Protein AF-A0A960YV29-F1 (afdb_monomer)

Radius of gyration: 26.37 Å; Cα contacts (8 Å, |Δi|>4): 511; chains: 1; bounding box: 61×46×93 Å

Solvent-accessible surface area (backbone atoms only — not comparable to full-atom values): 18334 Å² total; per-residue (Å²): 135,85,82,82,82,77,76,78,79,72,77,79,76,74,61,49,71,47,66,52,65,69,61,49,52,52,48,38,66,76,55,46,52,89,33,81,28,32,36,59,43,98,81,74,58,69,43,74,31,35,44,78,48,77,57,96,75,33,35,37,35,38,39,80,67,78,94,57,72,56,48,36,38,35,40,82,55,97,69,24,34,38,35,40,35,24,39,50,77,44,81,45,77,52,46,28,38,26,33,76,58,36,41,39,37,34,68,44,86,76,92,70,78,62,51,73,49,63,88,87,44,94,82,56,56,68,50,61,70,47,59,54,70,70,51,46,27,48,45,51,54,49,92,46,72,70,59,56,51,50,50,52,51,50,52,50,51,52,58,71,71,41,99,59,75,66,50,75,46,79,47,63,35,50,49,95,69,66,56,72,67,56,44,51,30,62,72,71,73,27,36,43,54,33,28,39,71,93,43,72,88,64,57,68,62,59,97,90,42,74,54,53,47,70,71,60,48,53,55,51,53,75,74,46,92,63,90,73,90,48,36,13,38,38,34,43,71,32,38,55,87,84,71,46,70,48,30,32,44,36,39,36,20,74,51,78,50,51,70,69,57,46,51,52,53,49,51,53,45,52,52,52,38,52,49,43,61,74,66,58,62,49,66,56,43,85,65,60,18,47,45,47,30,40,40,97,90,50,72,45,61,51,45,93,84,63,74,55,68,63,63,70,74,72,112

Sequence (315 aa):
MNQGMTSAAVPQSNVLTTSDANRIERIITELFLDRQISILSAQARSSSARIRDYQQNRIELVHSLERQQAYILMVDHNGHDFFLKCRTLEHGDQVSILQPERILIKPGQRREVRHRIDENNADQAQVRNIMLYGDFLKSFAVLQPKRDKQIRISEVALREIMPLDIHVEFVLRKSAHMNLRMRSMSRQQLPIFVPDKNNPGNWYGGDEYTFITFQDYEKLMRSEERNRNFLSEICEPLRYKDEITFGYVQVTSLENLNIGHYKVVQHVARQLESFIIKNQQIPVLKSAGQVVDVSRNGLAFTHPMQKDIFQKYQN

Secondary structure (DSSP, 8-state):
---------PPP---EEE--HHHHHHHIIIIITTS-EEEE-TTSPEEEEEEEEEETTEEEEE--PPP-SEEEEEEEETTEEEEEEEEEEEE-SSEEEEEEEEEEEEE----S--EEPPTT-TT--EE-SB--HHHHHHHHHS--HHHHHHHHHHHHHHHHHS-S-EEEEEEE--SSSPPHHHHHHHHH---EEES-TT-GGG----TT-----HHHHHHHHHH--S----SEEEEEEEEETTTEEEEEEEEEESS---HHHHHHHHHHHHHHHHHHHHTT-S--B-SPEEEEEEETTEEEEE-TT---HHHHHH-

Structure (mmCIF, N/CA/C/O backbone):
data_AF-A0A960YV29-F1
#
_entry.id   AF-A0A960YV29-F1
#
loop_
_atom_site.group_PDB
_atom_site.id
_atom_site.type_symbol
_atom_site.label_atom_id
_atom_site.label_alt_id
_atom_site.label_comp_id
_atom_site.label_asym_id
_atom_site.label_entity_id
_atom_site.label_seq_id
_atom_site.pdbx_PDB_ins_code
_atom_site.Cartn_x
_atom_site.Cartn_y
_atom_site.Cartn_z
_atom_site.occupancy
_atom_site.B_iso_or_equiv
_atom_site.auth_seq_id
_atom_site.auth_comp_id
_atom_site.auth_asym_id
_atom_site.auth_atom_id
_atom_site.pdbx_PDB_model_num
ATOM 1 N N . MET A 1 1 ? 5.658 -7.989 -66.678 1.00 33.06 1 MET A N 1
ATOM 2 C CA . MET A 1 1 ? 7.046 -7.563 -66.401 1.00 33.06 1 MET A CA 1
ATOM 3 C C . MET A 1 1 ? 7.038 -6.650 -65.184 1.00 33.06 1 MET A C 1
ATOM 5 O O . MET A 1 1 ? 6.360 -5.637 -65.214 1.00 33.06 1 MET A O 1
ATOM 9 N N . ASN A 1 2 ? 7.721 -7.100 -64.127 1.00 29.56 2 ASN A N 1
ATOM 10 C CA . ASN A 1 2 ? 8.191 -6.403 -62.922 1.00 29.56 2 ASN A CA 1
ATOM 11 C C . ASN A 1 2 ? 7.280 -5.369 -62.238 1.00 29.56 2 ASN A C 1
ATOM 13 O O . ASN A 1 2 ? 7.396 -4.171 -62.469 1.00 29.56 2 ASN A O 1
ATOM 17 N N . GLN A 1 3 ? 6.495 -5.844 -61.265 1.00 28.08 3 GLN A N 1
ATOM 18 C CA . GLN A 1 3 ? 6.182 -5.053 -60.074 1.00 28.08 3 GLN A CA 1
ATOM 19 C C . GLN A 1 3 ? 7.331 -5.226 -59.075 1.00 28.08 3 GLN A C 1
ATOM 21 O O . GLN A 1 3 ? 7.702 -6.348 -58.729 1.00 28.08 3 GLN A O 1
ATOM 26 N N . GLY A 1 4 ? 7.934 -4.105 -58.682 1.00 28.36 4 GLY A N 1
ATOM 27 C CA . GLY A 1 4 ? 9.036 -4.059 -57.733 1.00 28.36 4 GLY A CA 1
ATOM 28 C C . GLY A 1 4 ? 8.601 -4.569 -56.364 1.00 28.36 4 GLY A C 1
ATOM 29 O O . GLY A 1 4 ? 7.711 -4.004 -55.736 1.00 28.36 4 GLY A O 1
ATOM 30 N N . MET A 1 5 ? 9.261 -5.629 -55.904 1.00 28.44 5 MET A N 1
ATOM 31 C CA . MET A 1 5 ? 9.267 -6.023 -54.503 1.00 28.44 5 MET A CA 1
ATOM 32 C C . MET A 1 5 ? 9.981 -4.932 -53.701 1.00 28.44 5 MET A C 1
ATOM 34 O O . MET A 1 5 ? 11.209 -4.868 -53.674 1.00 28.44 5 MET A O 1
ATOM 38 N N . THR A 1 6 ? 9.222 -4.060 -53.046 1.00 29.92 6 THR A N 1
ATOM 39 C CA . THR A 1 6 ? 9.733 -3.270 -51.929 1.00 29.92 6 THR A CA 1
ATOM 40 C C . THR A 1 6 ? 9.939 -4.222 -50.757 1.00 29.92 6 THR A C 1
ATOM 42 O O . THR A 1 6 ? 8.992 -4.759 -50.184 1.00 29.92 6 THR A O 1
ATOM 45 N N . SER A 1 7 ? 11.206 -4.491 -50.437 1.00 28.16 7 SER A N 1
ATOM 46 C CA . SER A 1 7 ? 11.578 -5.278 -49.267 1.00 28.16 7 SER A CA 1
ATOM 47 C C . SER A 1 7 ? 10.994 -4.621 -48.019 1.00 28.16 7 SER A C 1
ATOM 49 O O . SER A 1 7 ? 11.309 -3.466 -47.724 1.00 28.16 7 SER A O 1
ATOM 51 N N . ALA A 1 8 ? 10.161 -5.355 -47.283 1.00 29.81 8 ALA A N 1
ATOM 52 C CA . ALA A 1 8 ? 9.751 -4.964 -45.946 1.00 29.81 8 ALA A CA 1
ATOM 53 C C . ALA A 1 8 ? 11.013 -4.725 -45.104 1.00 29.81 8 ALA A C 1
ATOM 55 O O . ALA A 1 8 ? 11.846 -5.622 -44.948 1.00 29.81 8 ALA A O 1
ATOM 56 N N . ALA A 1 9 ? 11.174 -3.500 -44.606 1.00 28.28 9 ALA A N 1
ATOM 57 C CA . ALA A 1 9 ? 12.252 -3.158 -43.699 1.00 28.28 9 ALA A CA 1
ATOM 58 C C . ALA A 1 9 ? 12.128 -4.033 -42.444 1.00 28.28 9 ALA A C 1
ATOM 60 O O . ALA A 1 9 ? 11.163 -3.937 -41.686 1.00 28.28 9 ALA A O 1
ATOM 61 N N . VAL A 1 10 ? 13.109 -4.913 -42.248 1.00 28.97 10 VAL A N 1
ATOM 62 C CA . VAL A 1 10 ? 13.321 -5.629 -40.990 1.00 28.97 10 VAL A CA 1
ATOM 63 C C . VAL A 1 10 ? 13.453 -4.571 -39.884 1.00 28.97 10 VAL A C 1
ATOM 65 O O . VAL A 1 10 ? 14.230 -3.630 -40.070 1.00 28.97 10 VAL A O 1
ATOM 68 N N . PRO A 1 11 ? 12.731 -4.670 -38.750 1.00 33.91 11 PRO A N 1
ATOM 69 C CA . PRO A 1 11 ? 12.914 -3.732 -37.651 1.00 33.91 11 PRO A CA 1
ATOM 70 C C . PRO A 1 11 ? 14.378 -3.797 -37.220 1.00 33.91 11 PRO A C 1
ATOM 72 O O . PRO A 1 11 ? 14.867 -4.878 -36.879 1.00 33.91 11 PRO A O 1
ATOM 75 N N . GLN A 1 12 ? 15.086 -2.666 -37.264 1.00 35.22 12 GLN A N 1
ATOM 76 C CA . GLN A 1 12 ? 16.437 -2.583 -36.718 1.00 35.22 12 GLN A CA 1
ATOM 77 C C . GLN A 1 12 ? 16.386 -3.094 -35.278 1.00 35.22 12 GLN A C 1
ATOM 79 O O . GLN A 1 12 ? 15.616 -2.605 -34.451 1.00 35.22 12 GLN A O 1
ATOM 84 N N . SER A 1 13 ? 17.150 -4.142 -34.985 1.00 44.75 13 SER A N 1
ATOM 85 C CA . SER A 1 13 ? 17.237 -4.668 -33.633 1.00 44.75 13 SER A CA 1
ATOM 86 C C . SER A 1 13 ? 17.870 -3.585 -32.758 1.00 44.75 13 SER A C 1
ATOM 88 O O . SER A 1 13 ? 19.070 -3.342 -32.882 1.00 44.75 13 SER A O 1
ATOM 90 N N . ASN A 1 14 ? 17.077 -2.930 -31.903 1.00 61.41 14 ASN A N 1
ATOM 91 C CA . ASN A 1 14 ? 17.542 -1.949 -30.915 1.00 61.41 14 ASN A CA 1
ATOM 92 C C . ASN A 1 14 ? 18.386 -2.656 -29.847 1.00 61.41 14 ASN A C 1
ATOM 94 O O . ASN A 1 14 ? 17.945 -2.906 -28.731 1.00 61.41 14 ASN A O 1
ATOM 98 N N . VAL A 1 15 ? 19.589 -3.065 -30.228 1.00 72.56 15 VAL A N 1
ATOM 99 C CA . VAL A 1 15 ? 20.560 -3.735 -29.375 1.00 72.56 15 VAL A CA 1
ATOM 100 C C . VAL A 1 15 ? 21.646 -2.720 -29.085 1.00 72.56 15 VAL A C 1
ATOM 102 O O . VAL A 1 15 ? 22.420 -2.363 -29.970 1.00 72.56 15 VAL A O 1
ATOM 105 N N . LEU A 1 16 ? 21.706 -2.249 -27.843 1.00 81.62 16 LEU A N 1
ATOM 106 C CA . LEU A 1 16 ? 22.744 -1.316 -27.424 1.00 81.62 16 LEU A CA 1
ATOM 107 C C . LEU A 1 16 ? 23.863 -2.084 -26.739 1.00 81.62 16 LEU A C 1
ATOM 109 O O . LEU A 1 16 ? 23.620 -2.900 -25.858 1.00 81.62 16 LEU A O 1
ATOM 113 N N . THR A 1 17 ? 25.099 -1.829 -27.148 1.00 86.69 17 THR A N 1
ATOM 114 C CA . THR A 1 17 ? 26.282 -2.419 -26.523 1.00 86.69 17 THR A CA 1
ATOM 115 C C . THR A 1 17 ? 27.211 -1.298 -26.095 1.00 86.69 17 THR A C 1
ATOM 117 O O . THR A 1 17 ? 27.455 -0.381 -26.873 1.00 86.69 17 THR A O 1
ATOM 120 N N . THR A 1 18 ? 27.740 -1.367 -24.877 1.00 85.94 18 THR A N 1
ATOM 121 C CA . THR A 1 18 ? 28.752 -0.425 -24.395 1.00 85.94 18 THR A CA 1
ATOM 122 C C . THR A 1 18 ? 29.880 -1.156 -23.677 1.00 85.94 18 THR A C 1
ATOM 124 O O . THR A 1 18 ? 29.639 -2.062 -22.878 1.00 85.94 18 THR A O 1
ATOM 127 N N . SER A 1 19 ? 31.110 -0.743 -23.977 1.00 88.44 19 SER A N 1
ATOM 128 C CA . SER A 1 19 ? 32.338 -1.106 -23.255 1.00 88.44 19 SER A CA 1
ATOM 129 C C . SER A 1 19 ? 32.990 0.115 -22.593 1.00 88.44 19 SER A C 1
ATOM 131 O O . SER A 1 19 ? 34.099 0.017 -22.082 1.00 88.44 19 SER A O 1
ATOM 133 N N . ASP A 1 20 ? 32.314 1.268 -22.611 1.00 88.44 20 ASP A N 1
ATOM 134 C CA . ASP A 1 20 ? 32.775 2.483 -21.940 1.00 88.44 20 ASP A CA 1
ATOM 135 C C . ASP A 1 20 ? 32.682 2.329 -20.414 1.00 88.44 20 ASP A C 1
ATOM 137 O O . ASP A 1 20 ? 31.618 1.997 -19.883 1.00 88.44 20 ASP A O 1
ATOM 141 N N . ALA A 1 21 ? 33.795 2.571 -19.717 1.00 84.62 21 ALA A N 1
ATOM 142 C CA . ALA A 1 21 ? 33.926 2.314 -18.284 1.00 84.62 21 ALA A CA 1
ATOM 143 C C . ALA A 1 21 ? 32.970 3.169 -17.435 1.00 84.62 21 ALA A C 1
ATOM 145 O O . ALA A 1 21 ? 32.321 2.638 -16.535 1.00 84.62 21 ALA A O 1
ATOM 146 N N . ASN A 1 22 ? 32.809 4.455 -17.770 1.00 85.75 22 ASN A N 1
ATOM 147 C CA . ASN A 1 22 ? 31.935 5.372 -17.031 1.00 85.75 22 ASN A CA 1
ATOM 148 C C . ASN A 1 22 ? 30.459 4.975 -17.177 1.00 85.75 22 ASN A C 1
ATOM 150 O O . ASN A 1 22 ? 29.693 4.982 -16.210 1.00 85.75 22 ASN A O 1
ATOM 154 N N . ARG A 1 23 ? 30.043 4.583 -18.389 1.00 84.88 23 ARG A N 1
ATOM 155 C CA . ARG A 1 23 ? 28.682 4.082 -18.641 1.00 84.88 23 ARG A CA 1
ATOM 156 C C . ARG A 1 23 ? 28.418 2.762 -17.932 1.00 84.88 23 ARG A C 1
ATOM 158 O O . ARG A 1 23 ? 27.329 2.576 -17.392 1.00 84.88 23 ARG A O 1
ATOM 165 N N . ILE A 1 24 ? 29.392 1.853 -17.937 1.00 90.12 24 ILE A N 1
ATOM 166 C CA . ILE A 1 24 ? 29.294 0.575 -17.230 1.00 90.12 24 ILE A CA 1
ATOM 167 C C . ILE A 1 24 ? 29.123 0.809 -15.729 1.00 90.12 24 ILE A C 1
ATOM 169 O O . ILE A 1 24 ? 28.185 0.270 -15.148 1.00 90.12 24 ILE A O 1
ATOM 173 N N . GLU A 1 25 ? 29.962 1.652 -15.128 1.00 87.50 25 GLU A N 1
ATOM 174 C CA . GLU A 1 25 ? 29.873 2.017 -13.713 1.00 87.50 25 GLU A CA 1
ATOM 175 C C . GLU A 1 25 ? 28.502 2.603 -13.364 1.00 87.50 25 GLU A C 1
ATOM 177 O O . GLU A 1 25 ? 27.837 2.113 -12.452 1.00 87.50 25 GLU A O 1
ATOM 182 N N . ARG A 1 26 ? 28.013 3.578 -14.140 1.00 86.62 26 ARG A N 1
ATOM 183 C CA . ARG A 1 26 ? 26.685 4.165 -13.920 1.00 86.62 26 ARG A CA 1
ATOM 184 C C . ARG A 1 26 ? 25.569 3.120 -13.985 1.00 86.62 26 ARG A C 1
ATOM 186 O O . ARG A 1 26 ? 24.670 3.136 -13.148 1.00 86.62 26 ARG A O 1
ATOM 193 N N . ILE A 1 27 ? 25.609 2.206 -14.957 1.00 88.69 27 ILE A N 1
ATOM 194 C CA . ILE A 1 27 ? 24.596 1.150 -15.094 1.00 88.69 27 ILE A CA 1
ATOM 195 C C . ILE A 1 27 ? 24.683 0.144 -13.939 1.00 88.69 27 ILE A C 1
ATOM 197 O O . ILE A 1 27 ? 23.644 -0.257 -13.416 1.00 88.69 27 ILE A O 1
ATOM 201 N N . ILE A 1 28 ? 25.885 -0.251 -13.513 1.00 88.69 28 ILE A N 1
ATOM 202 C CA . ILE A 1 28 ? 26.068 -1.150 -12.365 1.00 88.69 28 ILE A CA 1
ATOM 203 C C . ILE A 1 28 ? 25.469 -0.519 -11.107 1.00 88.69 28 ILE A C 1
ATOM 205 O O . ILE A 1 28 ? 24.647 -1.153 -10.442 1.00 88.69 28 ILE A O 1
ATOM 209 N N . THR A 1 29 ? 25.817 0.737 -10.835 1.00 85.25 29 THR A N 1
ATOM 210 C CA . THR A 1 29 ? 25.371 1.461 -9.643 1.00 85.25 29 THR A CA 1
ATOM 211 C C . THR A 1 29 ? 23.864 1.710 -9.646 1.00 85.25 29 THR A C 1
ATOM 213 O O . THR A 1 29 ? 23.210 1.499 -8.631 1.00 85.25 29 THR A O 1
ATOM 216 N N . GLU A 1 30 ? 23.278 2.107 -10.781 1.00 83.62 30 GLU A N 1
ATOM 217 C CA . GLU A 1 30 ? 21.835 2.373 -10.867 1.00 83.62 30 GLU A CA 1
ATOM 218 C C . GLU A 1 30 ? 20.970 1.100 -10.896 1.00 83.62 30 GLU A C 1
ATOM 220 O O . GLU A 1 30 ? 19.804 1.147 -10.492 1.00 83.62 30 GLU A O 1
ATOM 225 N N . LEU A 1 31 ? 21.475 -0.011 -11.451 1.00 86.12 31 LEU A N 1
ATOM 226 C CA . LEU A 1 31 ? 20.638 -1.170 -11.786 1.00 86.12 31 LEU A CA 1
ATOM 227 C C . LEU A 1 31 ? 21.071 -2.489 -11.149 1.00 86.12 31 LEU A C 1
ATOM 229 O O . LEU A 1 31 ? 20.192 -3.262 -10.779 1.00 86.12 31 LEU A O 1
ATOM 233 N N . PHE A 1 32 ? 22.364 -2.783 -11.029 1.00 87.25 32 PHE A N 1
ATOM 234 C CA . PHE A 1 32 ? 22.821 -4.116 -10.614 1.00 87.25 32 PHE A CA 1
ATOM 235 C C . PHE A 1 32 ? 23.039 -4.257 -9.098 1.00 87.25 32 PHE A C 1
ATOM 237 O O . PHE A 1 32 ? 22.844 -5.356 -8.581 1.00 87.25 32 PHE A O 1
ATOM 244 N N . LEU A 1 33 ? 23.406 -3.189 -8.377 1.00 83.38 33 LEU A N 1
ATOM 245 C CA . LEU A 1 33 ? 23.708 -3.255 -6.933 1.00 83.38 33 LEU A CA 1
ATOM 246 C C . LEU A 1 33 ? 22.485 -3.572 -6.054 1.00 83.38 33 LEU A C 1
ATOM 248 O O . LEU A 1 33 ? 22.566 -4.381 -5.129 1.00 83.38 33 LEU A O 1
ATOM 252 N N . ASP A 1 34 ? 21.330 -2.990 -6.378 1.00 74.75 34 ASP A N 1
ATOM 253 C CA . ASP A 1 34 ? 20.122 -3.082 -5.544 1.00 74.75 34 ASP A CA 1
ATOM 254 C C . ASP A 1 34 ? 19.152 -4.188 -5.975 1.00 74.75 34 ASP A C 1
ATOM 256 O O . ASP A 1 34 ? 18.013 -4.259 -5.500 1.00 74.75 34 ASP A O 1
ATOM 260 N N . ARG A 1 35 ? 19.566 -5.058 -6.901 1.00 74.81 35 ARG A N 1
ATOM 261 C CA . ARG A 1 35 ? 18.684 -6.061 -7.500 1.00 74.81 35 ARG A CA 1
ATOM 262 C C . ARG A 1 35 ? 19.201 -7.473 -7.304 1.00 74.81 35 ARG A C 1
ATOM 264 O O . ARG A 1 35 ? 20.397 -7.744 -7.270 1.00 74.81 35 ARG A O 1
ATOM 271 N N . GLN A 1 36 ? 18.252 -8.397 -7.216 1.00 77.50 36 GLN A N 1
ATOM 272 C CA . GLN A 1 36 ? 18.535 -9.804 -7.436 1.00 77.50 36 GLN A CA 1
ATOM 273 C C . GLN A 1 36 ? 18.839 -9.987 -8.923 1.00 77.50 36 GLN A C 1
ATOM 275 O O . GLN A 1 36 ? 18.056 -9.564 -9.776 1.00 77.50 36 GLN A O 1
ATOM 280 N N . ILE A 1 37 ? 19.986 -10.584 -9.224 1.00 87.88 37 ILE A N 1
ATOM 281 C CA . ILE A 1 37 ? 20.475 -10.749 -10.590 1.00 87.88 37 ILE A CA 1
ATOM 282 C C . ILE A 1 37 ? 20.494 -12.229 -10.955 1.00 87.88 37 ILE A C 1
ATOM 284 O O . ILE A 1 37 ? 20.639 -13.097 -10.095 1.00 87.88 37 ILE A O 1
ATOM 288 N N . SER A 1 38 ? 20.334 -12.530 -12.238 1.00 86.12 38 SER A N 1
ATOM 289 C CA . SER A 1 38 ? 20.445 -13.897 -12.746 1.00 86.12 38 SER A CA 1
ATOM 290 C C . SER A 1 38 ? 21.801 -14.095 -13.402 1.00 86.12 38 SER A C 1
ATOM 292 O O . SER A 1 38 ? 22.191 -13.309 -14.256 1.00 86.12 38 SER A O 1
ATOM 294 N N . ILE A 1 39 ? 22.515 -15.155 -13.048 1.00 85.38 39 ILE A N 1
ATOM 295 C CA . ILE A 1 39 ? 23.705 -15.588 -13.774 1.00 85.38 39 ILE A CA 1
ATOM 296 C C . ILE A 1 39 ? 23.256 -16.511 -14.902 1.00 85.38 39 ILE A C 1
ATOM 298 O O . ILE A 1 39 ? 22.622 -17.539 -14.653 1.00 85.38 39 ILE A O 1
ATOM 302 N N . LEU A 1 40 ? 23.597 -16.159 -16.138 1.00 81.81 40 LEU A N 1
ATOM 303 C CA . LEU A 1 40 ? 23.349 -17.001 -17.301 1.00 81.81 40 LEU A CA 1
ATOM 304 C C . LEU A 1 40 ? 24.511 -17.975 -17.484 1.00 81.81 40 LEU A C 1
ATOM 306 O O . LEU A 1 40 ? 25.637 -17.564 -17.762 1.00 81.81 40 LEU A O 1
ATOM 310 N N . SER A 1 41 ? 24.228 -19.269 -17.337 1.00 66.94 41 SER A N 1
ATOM 311 C CA . SER A 1 41 ? 25.174 -20.337 -17.660 1.00 66.94 41 SER A CA 1
ATOM 312 C C . SER A 1 41 ? 24.999 -20.816 -19.103 1.00 66.94 41 SER A C 1
ATOM 314 O O . SER A 1 41 ? 23.905 -20.754 -19.669 1.00 66.94 41 SER A O 1
ATOM 316 N N . ALA A 1 42 ? 26.064 -21.378 -19.682 1.00 56.62 42 ALA A N 1
ATOM 317 C CA . ALA A 1 42 ? 26.013 -22.047 -20.986 1.00 56.62 42 ALA A CA 1
ATOM 318 C C . ALA A 1 42 ? 25.021 -23.233 -21.021 1.00 56.62 42 ALA A C 1
ATOM 320 O O . ALA A 1 42 ? 24.580 -23.637 -22.090 1.00 56.62 42 ALA A O 1
ATOM 321 N N . GLN A 1 43 ? 24.638 -23.763 -19.853 1.00 55.31 43 GLN A N 1
ATOM 322 C CA . GLN A 1 43 ? 23.703 -24.882 -19.686 1.00 55.31 43 GLN A CA 1
ATOM 323 C C . GLN A 1 43 ? 22.244 -24.425 -19.469 1.00 55.31 43 GLN A C 1
ATOM 325 O O . GLN A 1 43 ? 21.407 -25.208 -19.025 1.00 55.31 43 GLN A O 1
ATOM 330 N N . ALA A 1 44 ? 21.927 -23.157 -19.763 1.00 45.62 44 ALA A N 1
ATOM 331 C CA . ALA A 1 44 ? 20.585 -22.557 -19.732 1.00 45.62 44 ALA A CA 1
ATOM 332 C C . ALA A 1 44 ? 19.868 -22.512 -18.364 1.00 45.62 44 ALA A C 1
ATOM 334 O O . ALA A 1 44 ? 18.787 -21.928 -18.265 1.00 45.62 44 ALA A O 1
ATOM 335 N N . ARG A 1 45 ? 20.454 -23.051 -17.286 1.00 53.00 45 ARG A N 1
ATOM 336 C CA . ARG A 1 45 ? 19.967 -22.807 -15.920 1.00 53.00 45 ARG A CA 1
ATOM 337 C C . ARG A 1 45 ? 20.431 -21.425 -15.468 1.00 53.00 45 ARG A C 1
ATOM 339 O O . ARG A 1 45 ? 21.635 -21.178 -15.376 1.00 53.00 45 ARG A O 1
ATOM 346 N N . SER A 1 46 ? 19.471 -20.533 -15.225 1.00 64.75 46 SER A N 1
ATOM 347 C CA . SER A 1 46 ? 19.700 -19.235 -14.591 1.00 64.75 46 SER A CA 1
ATOM 348 C C . SER A 1 46 ? 19.779 -19.425 -13.080 1.00 64.75 46 SER A C 1
ATOM 350 O O . SER A 1 46 ? 18.802 -19.866 -12.472 1.00 64.75 46 SER A O 1
ATOM 352 N N . SER A 1 47 ? 20.912 -19.079 -12.475 1.00 74.12 47 SER A N 1
ATOM 353 C CA . SER A 1 47 ? 21.070 -19.115 -11.017 1.00 74.12 47 SER A CA 1
ATOM 354 C C . SER A 1 47 ? 20.980 -17.711 -10.446 1.00 74.12 47 SER A C 1
ATOM 356 O O . SER A 1 47 ? 21.570 -16.779 -10.987 1.00 74.12 47 SER A O 1
ATOM 358 N N . SER A 1 48 ? 20.242 -17.549 -9.352 1.00 79.69 48 SER A N 1
ATOM 359 C CA . SER A 1 48 ? 20.160 -16.265 -8.660 1.00 79.69 48 SER A CA 1
ATOM 360 C C . SER A 1 48 ? 21.499 -15.912 -8.015 1.00 79.69 48 SER A C 1
ATOM 362 O O . SER A 1 48 ? 22.130 -16.755 -7.383 1.00 79.69 48 SER A O 1
ATOM 364 N N . ALA A 1 49 ? 21.873 -14.642 -8.094 1.00 85.38 49 ALA A N 1
ATOM 365 C CA . ALA A 1 49 ? 23.022 -14.068 -7.415 1.00 85.38 49 ALA A CA 1
ATOM 366 C C . ALA A 1 49 ? 22.725 -12.633 -6.971 1.00 85.38 49 ALA A C 1
ATOM 368 O O . ALA A 1 49 ? 21.669 -12.066 -7.277 1.00 85.38 49 ALA A O 1
ATOM 369 N N . ARG A 1 50 ? 23.660 -12.046 -6.229 1.00 88.25 50 ARG A N 1
ATOM 370 C CA . ARG A 1 50 ? 23.597 -10.647 -5.803 1.00 88.25 50 ARG A CA 1
ATOM 371 C C . ARG A 1 50 ? 24.992 -10.042 -5.802 1.00 88.25 50 ARG A C 1
ATOM 373 O O . ARG A 1 50 ? 25.943 -10.703 -5.394 1.00 88.25 50 ARG A O 1
ATOM 380 N N . ILE A 1 51 ? 25.101 -8.782 -6.211 1.00 88.94 51 ILE A N 1
ATOM 381 C CA . ILE A 1 51 ? 26.324 -8.008 -6.002 1.00 88.94 51 ILE A CA 1
ATOM 382 C C . ILE A 1 51 ? 26.326 -7.484 -4.566 1.00 88.94 51 ILE A C 1
ATOM 384 O O . ILE A 1 51 ? 25.360 -6.861 -4.124 1.00 88.94 51 ILE A O 1
ATOM 388 N N . ARG A 1 52 ? 27.390 -7.787 -3.825 1.00 86.38 52 ARG A N 1
ATOM 389 C CA . ARG A 1 52 ? 27.611 -7.285 -2.469 1.00 86.38 52 ARG A CA 1
ATOM 390 C C . ARG A 1 52 ? 28.194 -5.881 -2.491 1.00 86.38 52 ARG A C 1
ATOM 392 O O . ARG A 1 52 ? 27.712 -5.036 -1.749 1.00 86.38 52 ARG A O 1
ATOM 399 N N . ASP A 1 53 ? 29.201 -5.665 -3.331 1.00 87.19 53 ASP A N 1
ATOM 400 C CA . ASP A 1 53 ? 29.897 -4.388 -3.451 1.00 87.19 53 ASP A CA 1
ATOM 401 C C . ASP A 1 53 ? 30.445 -4.179 -4.873 1.00 87.19 53 ASP A C 1
ATOM 403 O O . ASP A 1 53 ? 30.645 -5.139 -5.630 1.00 87.19 53 ASP A O 1
ATOM 407 N N . TYR A 1 54 ? 30.676 -2.916 -5.226 1.00 90.19 54 TYR A N 1
ATOM 408 C CA . TYR A 1 54 ? 31.348 -2.493 -6.446 1.00 90.19 54 TYR A CA 1
ATOM 409 C C . TYR A 1 54 ? 32.328 -1.356 -6.143 1.00 90.19 54 TYR A C 1
ATOM 411 O O . TYR A 1 54 ? 31.922 -0.223 -5.888 1.00 90.19 54 TYR A O 1
ATOM 419 N N . GLN A 1 55 ? 33.628 -1.650 -6.203 1.00 86.25 55 GLN A N 1
ATOM 420 C CA . GLN A 1 55 ? 34.694 -0.671 -5.979 1.00 86.25 55 GLN A CA 1
ATOM 421 C C . GLN A 1 55 ? 35.852 -0.908 -6.941 1.00 86.25 55 GLN A C 1
ATOM 423 O O . GLN A 1 55 ? 36.157 -2.046 -7.290 1.00 86.25 55 GLN A O 1
ATOM 428 N N . GLN A 1 56 ? 36.519 0.167 -7.372 1.00 85.69 56 GLN A N 1
ATOM 429 C CA . GLN A 1 56 ? 37.715 0.094 -8.226 1.00 85.69 56 GLN A CA 1
ATOM 430 C C . GLN A 1 56 ? 37.525 -0.783 -9.482 1.00 85.69 56 GLN A C 1
ATOM 432 O O . GLN A 1 56 ? 38.424 -1.529 -9.874 1.00 85.69 56 GLN A O 1
ATOM 437 N N . ASN A 1 57 ? 36.344 -0.710 -10.110 1.00 88.19 57 ASN A N 1
ATOM 438 C CA . ASN A 1 57 ? 35.973 -1.535 -11.265 1.00 88.19 57 ASN A CA 1
ATOM 439 C C . ASN A 1 57 ? 36.010 -3.056 -10.982 1.00 88.19 57 ASN A C 1
ATOM 441 O O . ASN A 1 57 ? 36.350 -3.865 -11.850 1.00 88.19 57 ASN A O 1
ATOM 445 N N . ARG A 1 58 ? 35.679 -3.451 -9.748 1.00 91.88 58 ARG A N 1
ATOM 446 C CA . ARG A 1 58 ? 35.553 -4.843 -9.305 1.00 91.88 58 ARG A CA 1
ATOM 447 C C . ARG A 1 58 ? 34.203 -5.057 -8.642 1.00 91.88 58 ARG A C 1
ATOM 449 O O . ARG A 1 58 ? 33.767 -4.240 -7.843 1.00 91.88 58 ARG A O 1
ATOM 456 N N . ILE A 1 59 ? 33.561 -6.165 -8.983 1.00 92.88 59 ILE A N 1
ATOM 457 C CA . ILE A 1 59 ? 32.281 -6.614 -8.441 1.00 92.88 59 ILE A CA 1
ATOM 458 C C . ILE A 1 59 ? 32.549 -7.752 -7.463 1.00 92.88 59 ILE A C 1
ATOM 460 O O . ILE A 1 59 ? 33.140 -8.759 -7.855 1.00 92.88 59 ILE A O 1
ATOM 464 N N . GLU A 1 60 ? 32.044 -7.641 -6.239 1.00 92.19 60 GLU A N 1
ATOM 465 C CA . GLU A 1 60 ? 31.926 -8.781 -5.328 1.00 92.19 60 GLU A CA 1
ATOM 466 C C . GLU A 1 60 ? 30.585 -9.482 -5.553 1.00 92.19 60 GLU A C 1
ATOM 468 O O . GLU A 1 60 ? 29.529 -8.990 -5.154 1.00 92.19 60 GLU A O 1
ATOM 473 N N . LEU A 1 61 ? 30.605 -10.640 -6.210 1.00 91.12 61 LEU A N 1
ATOM 474 C CA . LEU A 1 61 ? 29.405 -11.396 -6.548 1.00 91.12 61 LEU A CA 1
ATOM 475 C C . LEU A 1 61 ? 29.183 -12.540 -5.560 1.00 91.12 61 LEU A C 1
ATOM 477 O O . LEU A 1 61 ? 30.015 -13.436 -5.462 1.00 91.12 61 LEU A O 1
ATOM 481 N N . VAL A 1 62 ? 28.024 -12.563 -4.903 1.00 86.81 62 VAL A N 1
ATOM 482 C CA . VAL A 1 62 ? 27.595 -13.665 -4.033 1.00 86.81 62 VAL A CA 1
ATOM 483 C C . VAL A 1 62 ? 26.782 -14.675 -4.838 1.00 86.81 62 VAL A C 1
ATOM 485 O O . VAL A 1 62 ? 25.721 -14.331 -5.370 1.00 86.81 62 VAL A O 1
ATOM 488 N N . HIS A 1 63 ? 27.267 -15.914 -4.929 1.00 84.81 63 HIS A N 1
ATOM 489 C CA . HIS A 1 63 ? 26.625 -17.004 -5.672 1.00 84.81 63 HIS A CA 1
ATOM 490 C C . HIS A 1 63 ? 27.093 -18.383 -5.190 1.00 84.81 63 HIS A C 1
ATOM 492 O O . HIS A 1 63 ? 28.082 -18.485 -4.481 1.00 84.81 63 HIS A O 1
ATOM 498 N N . SER A 1 64 ? 26.420 -19.448 -5.634 1.00 80.25 64 SER A N 1
ATOM 499 C CA . SER A 1 64 ? 26.768 -20.850 -5.329 1.00 80.25 64 SER A CA 1
ATOM 500 C C . SER A 1 64 ? 27.173 -21.679 -6.560 1.00 80.25 64 SER A C 1
ATOM 502 O O . SER A 1 64 ? 27.114 -22.905 -6.541 1.00 80.25 64 SER A O 1
ATOM 504 N N . LEU A 1 65 ? 27.519 -21.017 -7.669 1.00 77.62 65 LEU A N 1
ATOM 505 C CA . LEU A 1 65 ? 27.974 -21.663 -8.905 1.00 77.62 65 LEU A CA 1
ATOM 506 C C . LEU A 1 65 ? 29.433 -22.136 -8.876 1.00 77.62 65 LEU A C 1
ATOM 508 O O . LEU A 1 65 ? 30.279 -21.519 -8.235 1.00 77.62 65 LEU A O 1
ATOM 512 N N . GLU A 1 66 ? 29.705 -23.167 -9.681 1.00 78.75 66 GLU A N 1
ATOM 513 C CA . GLU A 1 66 ? 31.047 -23.671 -9.992 1.00 78.75 66 GLU A CA 1
ATOM 514 C C . GLU A 1 66 ? 31.931 -22.630 -10.693 1.00 78.75 66 GLU A C 1
ATOM 516 O O . GLU A 1 66 ? 31.451 -21.662 -11.289 1.00 78.75 66 GLU A O 1
ATOM 521 N N . ARG A 1 67 ? 33.247 -22.869 -10.672 1.00 79.88 67 ARG A N 1
ATOM 522 C CA . ARG A 1 67 ? 34.261 -21.975 -11.238 1.00 79.88 67 ARG A CA 1
ATOM 523 C C . ARG A 1 67 ? 34.063 -21.742 -12.733 1.00 79.88 67 ARG A C 1
ATOM 525 O O . ARG A 1 67 ? 34.223 -22.648 -13.546 1.00 79.88 67 ARG A O 1
ATOM 532 N N . GLN A 1 68 ? 33.834 -20.484 -13.102 1.00 81.12 68 GLN A N 1
ATOM 533 C CA . GLN A 1 68 ? 33.761 -20.039 -14.495 1.00 81.12 68 GLN A CA 1
ATOM 534 C C . GLN A 1 68 ? 34.793 -18.946 -14.776 1.00 81.12 68 GLN A C 1
ATOM 536 O O . GLN A 1 68 ? 35.095 -18.118 -13.917 1.00 81.12 68 GLN A O 1
ATOM 541 N N . GLN A 1 69 ? 35.333 -18.932 -15.998 1.00 84.50 69 GLN A N 1
ATOM 542 C CA . GLN A 1 69 ? 36.279 -17.898 -16.445 1.00 84.50 69 GLN A CA 1
ATOM 543 C C . GLN A 1 69 ? 35.596 -16.543 -16.688 1.00 84.50 69 GLN A C 1
ATOM 545 O O . GLN A 1 69 ? 36.229 -15.492 -16.586 1.00 84.50 69 GLN A O 1
ATOM 550 N N . ALA A 1 70 ? 34.305 -16.570 -17.008 1.00 87.25 70 ALA A N 1
ATOM 551 C CA . ALA A 1 70 ? 33.490 -15.392 -17.223 1.00 87.25 70 ALA A CA 1
ATOM 552 C C . ALA A 1 70 ? 32.053 -15.666 -16.782 1.00 87.25 70 ALA A C 1
ATOM 554 O O . ALA A 1 70 ? 31.554 -16.778 -16.946 1.00 87.25 70 ALA A O 1
ATOM 555 N N . TYR A 1 71 ? 31.393 -14.624 -16.290 1.00 88.31 71 TYR A N 1
ATOM 556 C CA . TYR A 1 71 ? 29.985 -14.647 -15.918 1.00 88.31 71 TYR A CA 1
ATOM 557 C C . TYR A 1 71 ? 29.208 -13.645 -16.764 1.00 88.31 71 TYR A C 1
ATOM 559 O O . TYR A 1 71 ? 29.702 -12.561 -17.082 1.00 88.31 71 TYR A O 1
ATOM 567 N N . ILE A 1 72 ? 27.971 -13.996 -17.109 1.00 91.69 72 ILE A N 1
ATOM 568 C CA . ILE A 1 72 ? 27.014 -13.061 -17.699 1.00 91.69 72 ILE A CA 1
ATOM 569 C C . ILE A 1 72 ? 25.913 -12.841 -16.673 1.00 91.69 72 ILE A C 1
ATOM 571 O O . ILE A 1 72 ? 25.139 -13.748 -16.373 1.00 91.69 72 ILE A O 1
ATOM 575 N N . LEU A 1 73 ? 25.869 -11.634 -16.127 1.00 91.69 73 LEU A N 1
ATOM 576 C CA . LEU A 1 73 ? 24.875 -11.204 -15.156 1.00 91.69 73 LEU A CA 1
ATOM 577 C C . LEU A 1 73 ? 23.714 -10.558 -15.906 1.00 91.69 73 LEU A C 1
ATOM 579 O O . LEU A 1 73 ? 23.934 -9.742 -16.797 1.00 91.69 73 LEU A O 1
ATOM 583 N N . MET A 1 74 ? 22.486 -10.918 -15.556 1.00 90.44 74 MET A N 1
ATOM 584 C CA . MET A 1 74 ? 21.278 -10.456 -16.224 1.00 90.44 74 MET A CA 1
ATOM 585 C C . MET A 1 74 ? 20.312 -9.815 -15.236 1.00 90.44 74 MET A C 1
ATOM 587 O O . MET A 1 74 ? 20.027 -10.375 -14.172 1.00 90.44 74 MET A O 1
ATOM 591 N N . VAL A 1 75 ? 19.775 -8.666 -15.634 1.00 88.44 75 VAL A N 1
ATOM 592 C CA . VAL A 1 75 ? 18.679 -7.968 -14.961 1.00 88.44 75 VAL A CA 1
ATOM 593 C C . VAL A 1 75 ? 17.628 -7.596 -15.999 1.00 88.44 75 VAL A C 1
ATOM 595 O O . VAL A 1 75 ? 17.962 -6.976 -17.007 1.00 88.44 75 VAL A O 1
ATOM 598 N N . ASP A 1 76 ? 16.364 -7.929 -15.731 1.00 82.00 76 ASP A N 1
ATOM 599 C CA . ASP A 1 76 ? 15.239 -7.311 -16.438 1.00 82.00 76 ASP A CA 1
ATOM 600 C C . ASP A 1 76 ? 14.956 -5.939 -15.813 1.00 82.00 76 ASP A C 1
ATOM 602 O O . ASP A 1 76 ? 14.797 -5.793 -14.591 1.00 82.00 76 ASP A O 1
ATOM 606 N N . HIS A 1 77 ? 14.914 -4.914 -16.660 1.00 79.25 77 HIS A N 1
ATOM 607 C CA . HIS A 1 77 ? 14.485 -3.590 -16.256 1.00 79.25 77 HIS A CA 1
ATOM 608 C C . HIS A 1 77 ? 13.674 -2.907 -17.356 1.00 79.25 77 HIS A C 1
ATOM 610 O O . HIS A 1 77 ? 14.164 -2.650 -18.454 1.00 79.25 77 HIS A O 1
ATOM 616 N N . ASN A 1 78 ? 12.425 -2.555 -17.033 1.00 72.44 78 ASN A N 1
ATOM 617 C CA . ASN A 1 78 ? 11.496 -1.848 -17.920 1.00 72.44 78 ASN A CA 1
ATOM 618 C C . ASN A 1 78 ? 11.335 -2.540 -19.289 1.00 72.44 78 ASN A C 1
ATOM 620 O O . ASN A 1 78 ? 11.327 -1.880 -20.331 1.00 72.44 78 ASN A O 1
ATOM 624 N N . GLY A 1 79 ? 11.224 -3.874 -19.290 1.00 70.69 79 GLY A N 1
ATOM 625 C CA . GLY A 1 79 ? 11.027 -4.671 -20.503 1.00 70.69 79 GLY A CA 1
ATOM 626 C C . GLY A 1 79 ? 12.267 -4.798 -21.388 1.00 70.69 79 GLY A C 1
ATOM 627 O O . GLY A 1 79 ? 12.128 -5.103 -22.574 1.00 70.69 79 GLY A O 1
ATOM 628 N N . HIS A 1 80 ? 13.448 -4.537 -20.829 1.00 81.94 80 HIS A N 1
ATOM 629 C CA . HIS A 1 80 ? 14.739 -4.732 -21.471 1.00 81.94 80 HIS A CA 1
ATOM 630 C C . HIS A 1 80 ? 15.602 -5.648 -20.611 1.00 81.94 80 HIS A C 1
ATOM 632 O O . HIS A 1 80 ? 15.657 -5.489 -19.390 1.00 81.94 80 HIS A O 1
ATOM 638 N N . ASP A 1 81 ? 16.313 -6.552 -21.270 1.00 86.69 81 ASP A N 1
ATOM 639 C CA . ASP A 1 81 ? 17.308 -7.408 -20.650 1.00 86.69 81 ASP A CA 1
ATOM 640 C C . ASP A 1 81 ? 18.668 -6.707 -20.705 1.00 86.69 81 ASP A C 1
ATOM 642 O O . ASP A 1 81 ? 19.210 -6.431 -21.783 1.00 86.69 81 ASP A O 1
ATOM 646 N N . PHE A 1 82 ? 19.224 -6.426 -19.530 1.00 91.25 82 PHE A N 1
ATOM 647 C CA . PHE A 1 82 ? 20.577 -5.917 -19.361 1.00 91.25 82 PHE A CA 1
ATOM 648 C C . PHE A 1 82 ? 21.502 -7.089 -19.068 1.00 91.25 82 PHE A C 1
ATOM 650 O O . PHE A 1 82 ? 21.396 -7.714 -18.017 1.00 91.25 82 PHE A O 1
ATOM 657 N N . PHE A 1 83 ? 22.431 -7.359 -19.977 1.00 92.25 83 PHE A N 1
ATOM 658 C CA . PHE A 1 83 ? 23.455 -8.384 -19.833 1.00 92.25 83 PHE A CA 1
ATOM 659 C C . PHE A 1 83 ? 24.797 -7.718 -19.555 1.00 92.25 83 PHE A C 1
ATOM 661 O O . PHE A 1 83 ? 25.365 -7.062 -20.428 1.00 92.25 83 PHE A O 1
ATOM 668 N N . LEU A 1 84 ? 25.322 -7.915 -18.355 1.00 94.12 84 LEU A N 1
ATOM 669 C CA . LEU A 1 84 ? 26.656 -7.498 -17.970 1.00 94.12 84 LEU A CA 1
ATOM 670 C C . LEU A 1 84 ? 27.605 -8.693 -18.073 1.00 94.12 84 LEU A C 1
ATOM 672 O O . LEU A 1 84 ? 27.496 -9.660 -17.321 1.00 94.12 84 LEU A O 1
ATOM 676 N N . LYS A 1 85 ? 28.539 -8.628 -19.022 1.00 93.75 85 LYS A N 1
ATOM 677 C CA . LYS A 1 85 ? 29.617 -9.606 -19.149 1.00 93.75 85 LYS A CA 1
ATOM 678 C C . LYS A 1 85 ? 30.756 -9.212 -18.216 1.00 93.75 85 LYS A C 1
ATOM 680 O O . LYS A 1 85 ? 31.277 -8.099 -18.320 1.00 93.75 85 LYS A O 1
ATOM 685 N N . CYS A 1 86 ? 31.171 -10.151 -17.378 1.00 92.94 86 CYS A N 1
ATOM 686 C CA . CYS A 1 86 ? 32.297 -9.994 -16.474 1.00 92.94 86 CYS A CA 1
ATOM 687 C C . CYS A 1 86 ? 33.327 -11.104 -16.673 1.00 92.94 86 CYS A C 1
ATOM 689 O O . CYS A 1 86 ? 32.974 -12.259 -16.919 1.00 92.94 86 CYS A O 1
ATOM 691 N N . ARG A 1 87 ? 34.599 -10.764 -16.484 1.00 94.12 87 ARG A N 1
ATOM 692 C CA . ARG A 1 87 ? 35.701 -11.717 -16.354 1.00 94.12 87 ARG A CA 1
ATOM 693 C C . ARG A 1 87 ? 35.945 -12.026 -14.884 1.00 94.12 87 ARG A C 1
ATOM 695 O O . ARG A 1 87 ? 35.947 -11.117 -14.059 1.00 94.12 87 ARG A O 1
ATOM 702 N N . THR A 1 88 ? 36.183 -13.285 -14.554 1.00 92.44 88 THR A N 1
ATOM 703 C CA . THR A 1 88 ? 36.508 -13.687 -13.182 1.00 92.44 88 THR A CA 1
ATOM 704 C C . THR A 1 88 ? 37.966 -13.355 -12.871 1.00 92.44 88 THR A C 1
ATOM 706 O O . THR A 1 88 ? 38.860 -13.796 -13.592 1.00 92.44 88 THR A O 1
ATOM 709 N N . LEU A 1 89 ? 38.207 -12.581 -11.810 1.00 91.75 89 LEU A N 1
ATOM 710 C CA . LEU A 1 89 ? 39.549 -12.319 -11.277 1.00 91.75 89 LEU A CA 1
ATOM 711 C C . LEU A 1 89 ? 39.890 -13.335 -10.188 1.00 91.75 89 LEU A C 1
ATOM 713 O O . LEU A 1 89 ? 40.933 -13.979 -10.239 1.00 91.75 89 LEU A O 1
ATOM 717 N N . GLU A 1 90 ? 38.965 -13.515 -9.248 1.00 90.12 90 GLU A N 1
ATOM 718 C CA . GLU A 1 90 ? 39.083 -14.460 -8.142 1.00 90.12 90 GLU A CA 1
ATOM 719 C C . GLU A 1 90 ? 37.774 -15.228 -8.001 1.00 90.12 90 GLU A C 1
ATOM 721 O O . GLU A 1 90 ? 36.688 -14.674 -8.180 1.00 90.12 90 GLU A O 1
ATOM 726 N N . HIS A 1 91 ? 37.878 -16.517 -7.697 1.00 85.00 91 HIS A N 1
ATOM 727 C CA . HIS A 1 91 ? 36.727 -17.382 -7.491 1.00 85.00 91 HIS A CA 1
ATOM 728 C C . HIS A 1 91 ? 36.795 -17.982 -6.096 1.00 85.00 91 HIS A C 1
ATOM 730 O O . HIS A 1 91 ? 37.785 -18.630 -5.760 1.00 85.00 91 HIS A O 1
ATOM 736 N N . GLY A 1 92 ? 35.736 -17.782 -5.324 1.00 80.31 92 GLY A N 1
ATOM 737 C CA . GLY A 1 92 ? 35.509 -18.440 -4.048 1.00 80.31 92 GLY A CA 1
ATOM 738 C C . GLY A 1 92 ? 34.146 -19.123 -4.036 1.00 80.31 92 GLY A C 1
ATOM 739 O O . GLY A 1 92 ? 33.252 -18.771 -4.807 1.00 80.31 92 GLY A O 1
ATOM 740 N N . ASP A 1 93 ? 33.985 -20.078 -3.123 1.00 74.81 93 ASP A N 1
ATOM 741 C CA . ASP A 1 93 ? 32.822 -20.976 -3.066 1.00 74.81 93 ASP A CA 1
ATOM 742 C C . ASP A 1 93 ? 31.480 -20.248 -2.877 1.00 74.81 93 ASP A C 1
ATOM 744 O O . ASP A 1 93 ? 30.432 -20.748 -3.282 1.00 74.81 93 ASP A O 1
ATOM 748 N N . GLN A 1 94 ? 31.504 -19.064 -2.257 1.00 82.50 94 GLN A N 1
ATOM 749 C CA . GLN A 1 94 ? 30.316 -18.226 -2.046 1.00 82.50 94 GLN A CA 1
ATOM 750 C C . GLN A 1 94 ? 30.450 -16.806 -2.597 1.00 82.50 94 GLN A C 1
ATOM 752 O O . GLN A 1 94 ? 29.457 -16.080 -2.683 1.00 82.50 94 GLN A O 1
ATOM 757 N N . VAL A 1 95 ? 31.673 -16.383 -2.926 1.00 88.19 95 VAL A N 1
ATOM 758 C CA . VAL A 1 95 ? 31.987 -15.022 -3.364 1.00 88.19 95 VAL A CA 1
ATOM 759 C C . VAL A 1 95 ? 33.033 -15.087 -4.460 1.00 88.19 95 VAL A C 1
ATOM 761 O O . VAL A 1 95 ? 34.112 -15.629 -4.240 1.00 88.19 95 VAL A O 1
ATOM 764 N N . SER A 1 96 ? 32.740 -14.497 -5.614 1.00 91.00 96 SER A N 1
ATOM 765 C CA . SER A 1 96 ? 33.728 -14.285 -6.674 1.00 91.00 96 SER A CA 1
ATOM 766 C C . SER A 1 96 ? 33.971 -12.796 -6.886 1.00 91.00 96 SER A C 1
ATOM 768 O O . SER A 1 96 ? 33.035 -11.997 -6.824 1.00 91.00 96 SER A O 1
ATOM 770 N N . ILE A 1 97 ? 35.215 -12.433 -7.193 1.00 93.06 97 ILE A N 1
ATOM 771 C CA . ILE A 1 97 ? 35.589 -11.076 -7.593 1.00 93.06 97 ILE A CA 1
ATOM 772 C C . ILE A 1 97 ? 35.639 -11.024 -9.111 1.00 93.06 97 ILE A C 1
ATOM 774 O O . ILE A 1 97 ? 36.407 -11.750 -9.751 1.00 93.06 97 ILE A O 1
ATOM 778 N N . LEU A 1 98 ? 34.818 -10.158 -9.695 1.00 94.69 98 LEU A N 1
ATOM 779 C CA . LEU A 1 98 ? 34.655 -10.049 -11.137 1.00 94.69 98 LEU A CA 1
ATOM 780 C C . LEU A 1 98 ? 35.063 -8.669 -11.646 1.00 94.69 98 LEU A C 1
ATOM 782 O O . LEU A 1 98 ? 34.816 -7.659 -10.997 1.00 94.69 98 LEU A O 1
ATOM 786 N N . GLN A 1 99 ? 35.625 -8.624 -12.849 1.00 95.12 99 GLN A N 1
ATOM 787 C CA . GLN A 1 99 ? 35.879 -7.393 -13.584 1.00 95.12 99 GLN A CA 1
ATOM 788 C C . GLN A 1 99 ? 34.811 -7.211 -14.673 1.00 95.12 99 GLN A C 1
ATOM 790 O O . GLN A 1 99 ? 34.682 -8.093 -15.530 1.00 95.12 99 GLN A O 1
ATOM 795 N N . PRO A 1 100 ? 34.056 -6.102 -14.686 1.00 94.69 100 PRO A N 1
ATOM 796 C CA . PRO A 1 100 ? 33.100 -5.813 -15.747 1.00 94.69 100 PRO A CA 1
ATOM 797 C C . PRO A 1 100 ? 33.820 -5.528 -17.075 1.00 94.69 100 PRO A C 1
ATOM 799 O O . PRO A 1 100 ? 34.808 -4.797 -17.103 1.00 94.69 100 PRO A O 1
ATOM 802 N N . GLU A 1 101 ? 33.320 -6.077 -18.185 1.00 93.00 101 GLU A N 1
ATOM 803 C CA . GLU A 1 101 ? 33.913 -5.871 -19.521 1.00 93.00 101 GLU A CA 1
ATOM 804 C C . GLU A 1 101 ? 32.976 -5.139 -20.486 1.00 93.00 101 GLU A C 1
ATOM 806 O O . GLU A 1 101 ? 33.404 -4.317 -21.302 1.00 93.00 101 GLU A O 1
ATOM 811 N N . ARG A 1 102 ? 31.690 -5.499 -20.472 1.00 93.62 102 ARG A N 1
ATOM 812 C CA . ARG A 1 102 ? 30.734 -5.022 -21.473 1.00 93.62 102 ARG A CA 1
ATOM 813 C C . ARG A 1 102 ? 29.306 -5.170 -20.996 1.00 93.62 102 ARG A C 1
ATOM 815 O O . ARG A 1 102 ? 28.952 -6.205 -20.435 1.00 93.62 102 ARG A O 1
ATOM 822 N N . ILE A 1 103 ? 28.472 -4.195 -21.335 1.00 92.19 103 ILE A N 1
ATOM 823 C CA . ILE A 1 103 ? 27.022 -4.280 -21.182 1.00 92.19 103 ILE A CA 1
ATOM 824 C C . ILE A 1 103 ? 26.368 -4.391 -22.551 1.00 92.19 103 ILE A C 1
ATOM 826 O O . ILE A 1 103 ? 26.729 -3.689 -23.494 1.00 92.19 103 ILE A O 1
ATOM 830 N N . LEU A 1 104 ? 25.398 -5.289 -22.640 1.00 91.00 104 LEU A N 1
ATOM 831 C CA . LEU A 1 104 ? 24.528 -5.494 -23.781 1.00 91.00 104 LEU A CA 1
ATOM 832 C C . LEU A 1 104 ? 23.088 -5.312 -23.307 1.00 91.00 104 LEU A C 1
ATOM 834 O O . LEU A 1 104 ? 22.667 -5.964 -22.361 1.00 91.00 104 LEU A O 1
ATOM 838 N N . ILE A 1 105 ? 22.340 -4.438 -23.961 1.00 88.31 105 ILE A N 1
ATOM 839 C CA . ILE A 1 105 ? 20.936 -4.163 -23.675 1.00 88.31 105 ILE A CA 1
ATOM 840 C C . ILE A 1 105 ? 20.137 -4.675 -24.860 1.00 88.31 105 ILE A C 1
ATOM 842 O O . ILE A 1 105 ? 20.381 -4.270 -26.001 1.00 88.31 105 ILE A O 1
ATOM 846 N N . LYS A 1 106 ? 19.189 -5.569 -24.591 1.00 83.19 106 LYS A N 1
ATOM 847 C CA . LYS A 1 106 ? 18.241 -6.052 -25.594 1.00 83.19 106 LYS A CA 1
ATOM 848 C C . LYS A 1 106 ? 16.817 -5.766 -25.137 1.00 83.19 106 LYS A C 1
ATOM 850 O O . LYS A 1 106 ? 16.559 -5.783 -23.937 1.00 83.19 106 LYS A O 1
ATOM 855 N N . PRO A 1 107 ? 15.870 -5.562 -26.061 1.00 77.31 107 PRO A N 1
ATOM 856 C CA . PRO A 1 107 ? 14.461 -5.677 -25.728 1.00 77.31 107 PRO A CA 1
ATOM 857 C C . PRO A 1 107 ? 14.224 -7.079 -25.161 1.00 77.31 107 PRO A C 1
ATOM 859 O O . PRO A 1 107 ? 14.681 -8.062 -25.753 1.00 77.31 107 PRO A O 1
ATOM 862 N N . GLY A 1 108 ? 13.549 -7.168 -24.017 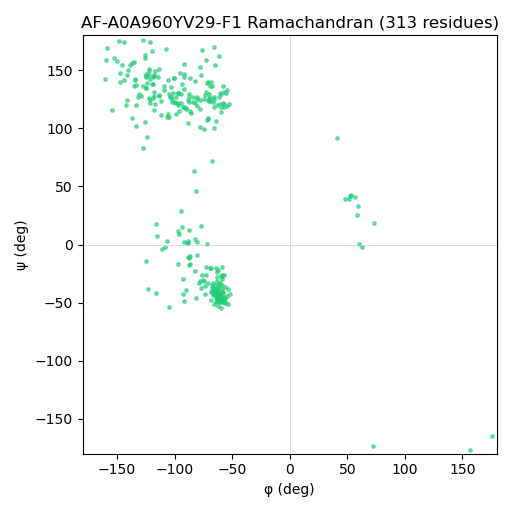1.00 70.19 108 GLY A N 1
ATOM 863 C CA . GLY A 1 108 ? 13.268 -8.452 -23.387 1.00 70.19 108 GLY A CA 1
ATOM 864 C C . GLY A 1 108 ? 12.454 -9.330 -24.332 1.00 70.19 108 GLY A C 1
ATOM 865 O O . GLY A 1 108 ? 11.447 -8.881 -24.895 1.00 70.19 108 GLY A O 1
ATOM 866 N N . GLN A 1 109 ? 12.880 -10.576 -24.546 1.00 62.00 109 GLN A N 1
ATOM 867 C CA . GLN A 1 109 ? 12.112 -11.504 -25.377 1.00 62.00 109 GLN A CA 1
ATOM 868 C C . GLN A 1 109 ? 10.878 -11.983 -24.611 1.00 62.00 109 GLN A C 1
ATOM 870 O O . GLN A 1 109 ? 10.933 -12.877 -23.766 1.00 62.00 109 GLN A O 1
ATOM 875 N N . ARG A 1 110 ? 9.737 -11.362 -24.916 1.00 58.75 110 ARG A N 1
ATOM 876 C CA . ARG A 1 110 ? 8.443 -11.704 -24.321 1.00 58.75 110 ARG A CA 1
ATOM 877 C C . ARG A 1 110 ? 7.944 -13.029 -24.900 1.00 58.75 110 ARG A C 1
ATOM 879 O O . ARG A 1 110 ? 7.890 -13.196 -26.113 1.00 58.75 110 ARG A O 1
ATOM 886 N N . ARG A 1 111 ? 7.566 -13.963 -24.024 1.00 60.28 111 ARG A N 1
ATOM 887 C CA . ARG A 1 111 ? 7.141 -15.331 -24.386 1.00 60.28 111 ARG A CA 1
ATOM 888 C C . ARG A 1 111 ? 5.640 -15.474 -24.687 1.00 60.28 111 ARG A C 1
ATOM 890 O O . ARG A 1 111 ? 5.181 -16.582 -24.935 1.00 60.28 111 ARG A O 1
ATOM 897 N N . GLU A 1 112 ? 4.870 -14.389 -24.655 1.00 59.41 112 GLU A N 1
ATOM 898 C CA . GLU A 1 112 ? 3.415 -14.414 -24.867 1.00 59.41 112 GLU A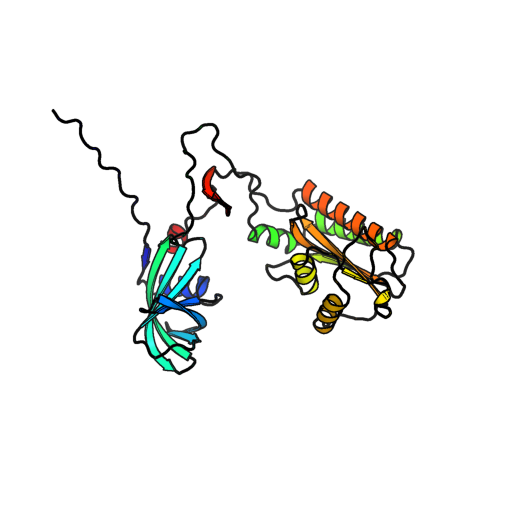 CA 1
ATOM 899 C C . GLU A 1 112 ? 2.997 -13.991 -26.276 1.00 59.41 112 GLU A C 1
ATOM 901 O O . GLU A 1 112 ? 3.538 -13.040 -26.840 1.00 59.41 112 GLU A O 1
ATOM 906 N N . VAL A 1 113 ? 1.954 -14.644 -26.798 1.00 65.69 113 VAL A N 1
ATOM 907 C CA . VAL A 1 113 ? 1.255 -14.225 -28.020 1.00 65.69 113 VAL A CA 1
ATOM 908 C C . VAL A 1 113 ? 0.472 -12.941 -27.730 1.00 65.69 113 VAL A C 1
ATOM 910 O O . VAL A 1 113 ? -0.359 -12.910 -26.820 1.00 65.69 113 VAL A O 1
ATOM 913 N N . ARG A 1 114 ? 0.729 -11.880 -28.504 1.00 68.25 114 ARG A N 1
ATOM 914 C CA . ARG A 1 114 ? 0.014 -10.597 -28.413 1.00 68.25 114 ARG A CA 1
ATOM 915 C C . ARG A 1 114 ? -0.567 -10.222 -29.770 1.00 68.25 114 ARG A C 1
ATOM 917 O O . ARG A 1 114 ? 0.051 -10.474 -30.803 1.00 68.25 114 ARG A O 1
ATOM 924 N N . HIS A 1 115 ? -1.733 -9.595 -29.755 1.00 77.75 115 HIS A N 1
ATOM 925 C CA . HIS A 1 115 ? -2.385 -9.059 -30.942 1.00 77.75 115 HIS A CA 1
ATOM 926 C C . HIS A 1 115 ? -2.066 -7.570 -31.047 1.00 77.75 115 HIS A C 1
ATOM 928 O O . HIS A 1 115 ? -2.346 -6.816 -30.114 1.00 77.75 115 HIS A O 1
ATOM 934 N N . ARG A 1 116 ? -1.457 -7.153 -32.163 1.00 79.62 116 ARG A N 1
ATOM 935 C CA . ARG A 1 116 ? -1.214 -5.734 -32.449 1.00 79.62 116 ARG A CA 1
ATOM 936 C C . ARG A 1 116 ? -2.523 -5.040 -32.798 1.00 79.62 116 ARG A C 1
ATOM 938 O O . ARG A 1 116 ? -3.338 -5.603 -33.525 1.00 79.62 116 ARG A O 1
ATOM 945 N N . ILE A 1 117 ? -2.691 -3.827 -32.288 1.00 77.12 117 ILE A N 1
ATOM 946 C CA . ILE A 1 117 ? -3.777 -2.934 -32.680 1.00 77.12 117 ILE A CA 1
ATOM 947 C C . ILE A 1 117 ? -3.239 -2.027 -33.786 1.00 77.12 117 ILE A C 1
ATOM 949 O O . ILE A 1 117 ? -2.157 -1.464 -33.645 1.00 77.12 117 ILE A O 1
ATOM 953 N N . ASP A 1 118 ? -3.971 -1.933 -34.893 1.00 72.81 118 ASP A N 1
ATOM 954 C CA . ASP A 1 118 ? -3.568 -1.137 -36.052 1.00 72.81 118 ASP A CA 1
ATOM 955 C C . ASP A 1 118 ? -3.538 0.363 -35.703 1.00 72.81 118 ASP A C 1
ATOM 957 O O . ASP A 1 118 ? -4.515 0.907 -35.182 1.00 72.81 118 ASP A O 1
ATOM 961 N N . GLU A 1 119 ? -2.410 1.022 -35.973 1.00 64.81 119 GLU A N 1
ATOM 962 C CA . GLU A 1 119 ? -2.154 2.426 -35.613 1.00 64.81 119 GLU A CA 1
ATOM 963 C C . GLU A 1 119 ? -2.958 3.410 -36.475 1.00 64.81 119 GLU A C 1
ATOM 965 O O . GLU A 1 119 ? -3.181 4.549 -36.075 1.00 64.81 119 GLU A O 1
ATOM 970 N N . ASN A 1 120 ? -3.435 2.964 -37.641 1.00 64.19 120 ASN A N 1
ATOM 971 C CA . ASN A 1 120 ? -4.189 3.796 -38.583 1.00 64.19 120 ASN A CA 1
ATOM 972 C C . ASN A 1 120 ? -5.702 3.808 -38.322 1.00 64.19 120 ASN A C 1
ATOM 974 O O . ASN A 1 120 ? -6.455 4.421 -39.081 1.00 64.19 120 ASN A O 1
ATOM 978 N N . ASN A 1 121 ? -6.173 3.113 -37.286 1.00 67.31 121 ASN A N 1
ATOM 979 C CA . ASN A 1 121 ? -7.596 3.008 -37.004 1.00 67.31 121 ASN A CA 1
ATOM 980 C C . ASN A 1 121 ? -8.060 4.170 -36.106 1.00 67.31 121 ASN A C 1
ATOM 982 O O . ASN A 1 121 ? -7.523 4.370 -35.019 1.00 67.31 121 ASN A O 1
ATOM 986 N N . ALA A 1 122 ? -9.069 4.933 -36.539 1.00 55.75 122 ALA A N 1
ATOM 987 C CA . ALA A 1 122 ? -9.578 6.094 -35.795 1.00 55.75 122 ALA A CA 1
ATOM 988 C C . ALA A 1 122 ? -10.157 5.720 -34.410 1.00 55.75 122 ALA A C 1
ATOM 990 O O . ALA A 1 122 ? -10.162 6.551 -33.502 1.00 55.75 122 ALA A O 1
ATOM 991 N N . ASP A 1 123 ? -10.548 4.454 -34.233 1.00 64.56 123 ASP A N 1
ATOM 992 C CA . ASP A 1 123 ? -11.046 3.870 -32.981 1.00 64.56 123 ASP A CA 1
ATOM 993 C C . ASP A 1 123 ? -9.946 3.166 -32.157 1.00 64.56 123 ASP A C 1
ATOM 995 O O . ASP A 1 123 ? -10.203 2.206 -31.425 1.00 64.56 123 ASP A O 1
ATOM 999 N N . GLN A 1 124 ? -8.688 3.606 -32.270 1.00 73.81 124 GLN A N 1
ATOM 1000 C CA . GLN A 1 124 ? -7.588 3.011 -31.511 1.00 73.81 124 GLN A CA 1
ATOM 1001 C C . GLN A 1 124 ? -7.815 3.163 -29.997 1.00 73.81 124 GLN A C 1
ATOM 1003 O O . GLN A 1 124 ? -8.013 4.264 -29.474 1.00 73.81 124 GLN A O 1
ATOM 1008 N N . ALA A 1 125 ? -7.749 2.043 -29.272 1.00 80.00 125 ALA A N 1
ATOM 1009 C CA . ALA A 1 125 ? -7.921 2.022 -27.825 1.00 80.00 125 ALA A CA 1
ATOM 1010 C C . ALA A 1 125 ? -6.887 2.924 -27.124 1.00 80.00 125 ALA A C 1
ATOM 1012 O O . ALA A 1 125 ? -5.695 2.910 -27.441 1.00 80.00 125 ALA A O 1
ATOM 1013 N N . GLN A 1 126 ? -7.348 3.698 -26.138 1.00 85.06 126 GLN A N 1
ATOM 1014 C CA . GLN A 1 126 ? -6.520 4.639 -25.384 1.00 85.06 126 GLN A CA 1
ATOM 1015 C C . GLN A 1 126 ? -6.499 4.302 -23.897 1.00 85.06 126 GLN A C 1
ATOM 1017 O O . GLN A 1 126 ? -7.535 4.047 -23.283 1.00 85.06 126 GLN A O 1
ATOM 1022 N N . VAL A 1 127 ? -5.319 4.406 -23.293 1.00 82.00 127 VAL A N 1
ATOM 1023 C CA . VAL A 1 127 ? -5.143 4.384 -21.841 1.00 82.00 127 VAL A CA 1
ATOM 1024 C C . VAL A 1 127 ? -5.125 5.821 -21.343 1.00 82.00 127 VAL A C 1
ATOM 1026 O O . VAL A 1 127 ? -4.298 6.630 -21.758 1.00 82.00 127 VAL A O 1
ATOM 1029 N N . ARG A 1 128 ? -6.046 6.157 -20.443 1.00 83.31 128 ARG A N 1
ATOM 1030 C CA . ARG A 1 128 ? -6.146 7.484 -19.823 1.00 83.31 128 ARG A CA 1
ATOM 1031 C C . ARG A 1 128 ? -5.985 7.378 -18.320 1.00 83.31 128 ARG A C 1
ATOM 1033 O O . ARG A 1 128 ? -6.088 6.298 -17.746 1.00 83.31 128 ARG A O 1
ATOM 1040 N N . ASN A 1 129 ? -5.787 8.528 -17.684 1.00 77.56 129 ASN A N 1
ATOM 1041 C CA . ASN A 1 129 ? -5.617 8.636 -16.242 1.00 77.56 129 ASN A CA 1
ATOM 1042 C C . ASN A 1 129 ? -4.452 7.781 -15.717 1.00 77.56 129 ASN A C 1
ATOM 1044 O O . ASN A 1 129 ? -4.561 7.127 -14.678 1.00 77.56 129 ASN A O 1
ATOM 1048 N N . ILE A 1 130 ? -3.341 7.781 -16.457 1.00 79.50 130 ILE A N 1
ATOM 1049 C CA . ILE A 1 130 ? -2.158 6.999 -16.112 1.00 79.50 130 ILE A CA 1
ATOM 1050 C C . ILE A 1 130 ? -1.520 7.612 -14.875 1.00 79.50 130 ILE A C 1
ATOM 1052 O O . ILE A 1 130 ? -1.259 8.811 -14.810 1.00 79.50 130 ILE A O 1
ATOM 1056 N N . MET A 1 131 ? -1.247 6.768 -13.896 1.00 79.06 131 MET A N 1
ATOM 1057 C CA . MET A 1 131 ? -0.589 7.156 -12.665 1.00 79.06 131 MET A CA 1
ATOM 1058 C C . MET A 1 131 ? 0.737 6.423 -12.583 1.00 79.06 131 MET A C 1
ATOM 1060 O O . MET A 1 131 ? 0.779 5.192 -12.588 1.00 79.06 131 MET A O 1
ATOM 1064 N N . LEU A 1 132 ? 1.831 7.176 -12.502 1.00 77.94 132 LEU A N 1
ATOM 1065 C CA . LEU A 1 132 ? 3.129 6.571 -12.250 1.00 77.94 132 LEU A CA 1
ATOM 1066 C C . LEU A 1 132 ? 3.188 6.161 -10.786 1.00 77.94 132 LEU A C 1
ATOM 1068 O O . LEU A 1 132 ? 3.010 6.982 -9.888 1.00 77.94 132 LEU A O 1
ATOM 1072 N N . TYR A 1 133 ? 3.484 4.888 -10.544 1.00 76.25 133 TYR A N 1
ATOM 1073 C CA . TYR A 1 133 ? 3.549 4.345 -9.191 1.00 76.25 133 TYR A CA 1
ATOM 1074 C C . TYR A 1 133 ? 4.533 5.108 -8.288 1.00 76.25 133 TYR A C 1
ATOM 1076 O O . TYR A 1 133 ? 4.256 5.339 -7.115 1.00 76.25 133 TYR A O 1
ATOM 1084 N N . GLY A 1 134 ? 5.659 5.575 -8.838 1.00 75.38 134 GLY A N 1
ATOM 1085 C CA . GLY A 1 134 ? 6.599 6.418 -8.095 1.00 75.38 134 GLY A CA 1
ATOM 1086 C C . GLY A 1 134 ? 5.992 7.755 -7.656 1.00 75.38 134 GLY A C 1
ATOM 1087 O O . GLY A 1 134 ? 6.211 8.185 -6.526 1.00 75.38 134 GLY A O 1
ATOM 1088 N N . ASP A 1 135 ? 5.194 8.393 -8.511 1.00 79.81 135 ASP A N 1
ATOM 1089 C CA . ASP A 1 135 ? 4.581 9.691 -8.207 1.00 79.81 135 ASP A CA 1
ATOM 1090 C C . ASP A 1 135 ? 3.374 9.556 -7.276 1.00 79.81 135 ASP A C 1
ATOM 1092 O O . ASP A 1 135 ? 3.163 10.412 -6.415 1.00 79.81 135 ASP A O 1
ATOM 1096 N N . PHE A 1 136 ? 2.651 8.436 -7.360 1.00 84.69 136 PHE A N 1
ATOM 1097 C CA . PHE A 1 136 ? 1.658 8.045 -6.361 1.00 84.69 136 PHE A CA 1
ATOM 1098 C C . PHE A 1 136 ? 2.263 8.028 -4.957 1.00 84.69 136 PHE A C 1
ATOM 1100 O O . PHE A 1 136 ? 1.745 8.679 -4.056 1.00 84.69 136 PHE A O 1
ATOM 1107 N N . LEU A 1 137 ? 3.399 7.357 -4.765 1.00 82.75 137 LEU A N 1
ATOM 1108 C CA . LEU A 1 137 ? 4.048 7.277 -3.453 1.00 82.75 137 LEU A CA 1
ATOM 1109 C C . LEU A 1 137 ? 4.565 8.640 -2.978 1.00 82.75 137 LEU A C 1
ATOM 1111 O O . LEU A 1 137 ? 4.362 9.014 -1.822 1.00 82.75 137 LEU A O 1
ATOM 1115 N N . LYS A 1 138 ? 5.177 9.421 -3.878 1.00 82.19 138 LYS A N 1
ATOM 1116 C CA . LYS A 1 138 ? 5.637 10.784 -3.562 1.00 82.19 138 LYS A CA 1
ATOM 1117 C C . LYS A 1 138 ? 4.495 11.687 -3.098 1.00 82.19 138 LYS A C 1
ATOM 1119 O O . LYS A 1 138 ? 4.710 12.511 -2.211 1.00 82.19 138 LYS A O 1
ATOM 1124 N N . SER A 1 139 ? 3.290 11.512 -3.647 1.00 84.19 139 SER A N 1
ATOM 1125 C CA . SER A 1 139 ? 2.118 12.311 -3.270 1.00 84.19 139 SER A CA 1
ATOM 1126 C C . SER A 1 139 ? 1.781 12.207 -1.779 1.00 84.19 139 SER A C 1
ATOM 1128 O O . SER A 1 139 ? 1.331 13.185 -1.185 1.00 84.19 139 SER A O 1
ATOM 1130 N N . PHE A 1 140 ? 2.094 11.071 -1.147 1.00 86.69 140 PHE A N 1
ATOM 1131 C CA . PHE A 1 140 ? 1.872 10.819 0.279 1.00 86.69 140 PHE A CA 1
ATOM 1132 C C . PHE A 1 140 ? 3.104 11.066 1.158 1.00 86.69 140 PHE A C 1
ATOM 1134 O O . PHE A 1 140 ? 2.970 11.206 2.372 1.00 86.69 140 PHE A O 1
ATOM 1141 N N . ALA A 1 141 ? 4.298 11.141 0.565 1.00 83.75 141 ALA A N 1
ATOM 1142 C CA . ALA A 1 141 ? 5.534 11.443 1.283 1.00 83.75 141 ALA A CA 1
ATOM 1143 C C . ALA A 1 141 ? 5.652 12.928 1.667 1.00 83.75 141 ALA A C 1
ATOM 1145 O O . ALA A 1 141 ? 6.250 13.255 2.691 1.00 83.75 141 ALA A O 1
ATOM 1146 N N . VAL A 1 142 ? 5.082 13.820 0.852 1.00 84.38 142 VAL A N 1
ATOM 1147 C CA . VAL A 1 142 ? 5.165 15.277 1.028 1.00 84.38 142 VAL A CA 1
ATOM 1148 C C . VAL A 1 142 ? 3.979 15.795 1.848 1.00 84.38 142 VAL A C 1
ATOM 1150 O O . VAL A 1 142 ? 2.857 15.296 1.717 1.00 84.38 142 VAL A O 1
ATOM 1153 N N . LEU A 1 143 ? 4.218 16.809 2.688 1.00 84.50 143 LEU A N 1
ATOM 1154 C CA . LEU A 1 143 ? 3.161 17.542 3.394 1.00 84.50 143 LEU A CA 1
ATOM 1155 C C . LEU A 1 143 ? 2.213 18.207 2.390 1.00 84.50 143 LEU A C 1
ATOM 1157 O O . LEU A 1 143 ? 2.647 18.880 1.458 1.00 84.50 143 LEU A O 1
ATOM 1161 N N . GLN A 1 144 ? 0.912 18.013 2.584 1.00 88.69 144 GLN A N 1
ATOM 1162 C CA . GLN A 1 144 ? -0.136 18.532 1.708 1.00 88.69 144 GLN A CA 1
ATOM 1163 C C . GLN A 1 144 ? -1.226 19.163 2.576 1.00 88.69 144 GLN A C 1
ATOM 1165 O O . GLN A 1 144 ? -2.061 18.435 3.117 1.00 88.69 144 GLN A O 1
ATOM 1170 N N . PRO A 1 145 ? -1.278 20.505 2.697 1.00 90.38 145 PRO A N 1
ATOM 1171 C CA . PRO A 1 145 ? -2.130 21.184 3.675 1.00 90.38 145 PRO A CA 1
ATOM 1172 C C . PRO A 1 145 ? -3.608 20.785 3.619 1.00 90.38 145 PRO A C 1
ATOM 1174 O O . PRO A 1 145 ? -4.246 20.639 4.658 1.00 90.38 145 PRO A O 1
ATOM 1177 N N . LYS A 1 146 ? -4.163 20.571 2.417 1.00 91.44 146 LYS A N 1
ATOM 1178 C CA . LYS A 1 146 ? -5.568 20.163 2.245 1.00 91.44 146 LYS A CA 1
ATOM 1179 C C . LYS A 1 146 ? -5.825 18.744 2.753 1.00 91.44 146 LYS A C 1
ATOM 1181 O O . LYS A 1 146 ? -6.774 18.533 3.502 1.00 91.44 146 LYS A O 1
ATOM 1186 N N . ARG A 1 147 ? -4.975 17.788 2.367 1.00 92.75 147 ARG A N 1
ATOM 1187 C CA . ARG A 1 147 ? -5.053 16.395 2.826 1.00 92.75 147 ARG A CA 1
ATOM 1188 C C . ARG A 1 147 ? -4.835 16.313 4.333 1.00 92.75 147 ARG A C 1
ATOM 1190 O O . ARG A 1 147 ? -5.631 15.697 5.027 1.00 92.75 147 ARG A O 1
ATOM 1197 N N . ASP A 1 148 ? -3.789 16.958 4.833 1.00 93.00 148 ASP A N 1
ATOM 1198 C CA . ASP A 1 148 ? -3.394 16.865 6.237 1.00 93.00 148 ASP A CA 1
ATOM 1199 C C . ASP A 1 148 ? -4.437 17.533 7.148 1.00 93.00 148 ASP A C 1
ATOM 1201 O O . ASP A 1 148 ? -4.750 17.012 8.218 1.00 93.00 148 ASP A O 1
ATOM 1205 N N . LYS A 1 149 ? -5.069 18.627 6.694 1.00 95.19 149 LYS A N 1
ATOM 1206 C CA . LYS A 1 149 ? -6.242 19.207 7.364 1.00 95.19 149 LYS A CA 1
ATOM 1207 C C . LYS A 1 149 ? -7.422 18.233 7.389 1.00 95.19 149 LYS A C 1
ATOM 1209 O O . LYS A 1 149 ? -8.049 18.088 8.432 1.00 95.19 149 LYS A O 1
ATOM 1214 N N . GLN A 1 150 ? -7.719 17.558 6.278 1.00 95.88 150 GLN A N 1
ATOM 1215 C CA . GLN A 1 150 ? -8.822 16.595 6.226 1.00 95.88 150 GLN A CA 1
ATOM 1216 C C . GLN A 1 150 ? -8.577 15.375 7.123 1.00 95.88 150 GLN A C 1
ATOM 1218 O O . GLN A 1 150 ? -9.511 14.891 7.761 1.00 95.88 150 GLN A O 1
ATOM 1223 N N . ILE A 1 151 ? -7.333 14.901 7.213 1.00 96.25 151 ILE A N 1
ATOM 1224 C CA . ILE A 1 151 ? -6.944 13.831 8.140 1.00 96.25 151 ILE A CA 1
ATOM 1225 C C . ILE A 1 151 ? -7.233 14.257 9.582 1.00 96.25 151 ILE A C 1
ATOM 1227 O O . ILE A 1 151 ? -7.901 13.522 10.298 1.00 96.25 151 ILE A O 1
ATOM 1231 N N . ARG A 1 152 ? -6.837 15.475 9.979 1.00 96.50 152 ARG A N 1
ATOM 1232 C CA . ARG A 1 152 ? -7.134 16.007 11.323 1.00 96.50 152 ARG A CA 1
ATOM 1233 C C . ARG A 1 152 ? -8.634 16.118 11.599 1.00 96.50 152 ARG A C 1
ATOM 1235 O O . ARG A 1 152 ? -9.071 15.773 12.687 1.00 96.50 152 ARG A O 1
ATOM 1242 N N . ILE A 1 153 ? -9.427 16.569 10.624 1.00 96.56 153 ILE A N 1
ATOM 1243 C CA . ILE A 1 153 ? -10.896 16.612 10.751 1.00 96.56 153 ILE A CA 1
ATOM 1244 C C . ILE A 1 153 ? -11.456 15.201 10.969 1.00 96.56 153 ILE A C 1
ATOM 1246 O O . ILE A 1 153 ? -12.303 15.005 11.832 1.00 96.56 153 ILE A O 1
ATOM 1250 N N . SER A 1 154 ? -10.955 14.219 10.218 1.00 97.38 154 SER A N 1
ATOM 1251 C CA . SER A 1 154 ? -11.383 12.818 10.324 1.00 97.38 154 SER A CA 1
ATOM 1252 C C . SER A 1 154 ? -11.004 12.210 11.680 1.00 97.38 154 SER A C 1
ATOM 1254 O O . SER A 1 154 ? -11.779 11.462 12.266 1.00 97.38 154 SER A O 1
ATOM 1256 N N . GLU A 1 155 ? -9.829 12.563 12.201 1.00 96.62 155 GLU A N 1
ATOM 1257 C CA . GLU A 1 155 ? -9.348 12.162 13.524 1.00 96.62 155 GLU A CA 1
ATOM 1258 C C . GLU A 1 155 ? -10.223 12.726 14.652 1.00 96.62 155 GLU A C 1
ATOM 1260 O O . GLU A 1 155 ? -10.615 11.985 15.551 1.00 96.62 155 GLU A O 1
ATOM 1265 N N . VAL A 1 156 ? -10.571 14.017 14.586 1.00 95.44 156 VAL A N 1
ATOM 1266 C CA . VAL A 1 156 ? -11.481 14.660 15.549 1.00 95.44 156 VAL A CA 1
ATOM 1267 C C . VAL A 1 156 ? -12.873 14.036 15.478 1.00 95.44 156 VAL A C 1
ATOM 1269 O O . VAL A 1 156 ? -13.406 13.648 16.511 1.00 95.44 156 VAL A O 1
ATOM 1272 N N . ALA A 1 157 ? -13.417 13.844 14.274 1.00 95.56 157 ALA A N 1
ATOM 1273 C CA . ALA A 1 157 ? -14.732 13.236 14.090 1.00 95.56 157 ALA A CA 1
ATOM 1274 C C . ALA A 1 157 ? -14.815 11.830 14.706 1.00 95.56 157 ALA A C 1
ATOM 1276 O O . ALA A 1 157 ? -15.807 11.500 15.349 1.00 95.56 157 ALA A O 1
ATOM 1277 N N . LEU A 1 158 ? -13.769 11.007 14.567 1.00 96.75 158 LEU A N 1
ATOM 1278 C CA . LEU A 1 158 ? -13.737 9.685 15.200 1.00 96.75 158 LEU A CA 1
ATOM 1279 C C . LEU A 1 158 ? -13.785 9.770 16.728 1.00 96.75 158 LEU A C 1
ATOM 1281 O O . LEU A 1 158 ? -14.532 9.015 17.342 1.00 96.75 158 LEU A O 1
ATOM 1285 N N . ARG A 1 159 ? -13.036 10.700 17.332 1.00 94.44 159 ARG A N 1
ATOM 1286 C CA . ARG A 1 159 ? -13.050 10.905 18.790 1.00 94.44 159 ARG A CA 1
ATOM 1287 C C . ARG A 1 159 ? -14.383 11.444 19.306 1.00 94.44 159 ARG A C 1
ATOM 1289 O O . ARG A 1 159 ? -14.764 11.116 20.417 1.00 94.44 159 ARG A O 1
ATOM 1296 N N . GLU A 1 160 ? -15.080 12.262 18.522 1.00 93.06 160 GLU A N 1
ATOM 1297 C CA . GLU A 1 160 ? -16.385 12.814 18.910 1.00 93.06 160 GLU A CA 1
ATOM 1298 C C . GLU A 1 160 ? -17.522 11.792 18.773 1.00 93.06 160 GLU A C 1
ATOM 1300 O O . GLU A 1 160 ? -18.438 11.773 19.592 1.00 93.06 160 GLU A O 1
ATOM 1305 N N . ILE A 1 161 ? -17.482 10.943 17.740 1.00 93.44 161 ILE A N 1
ATOM 1306 C CA . ILE A 1 161 ? -18.546 9.966 17.459 1.00 93.44 161 ILE A CA 1
ATOM 1307 C C . ILE A 1 161 ? -18.433 8.735 18.366 1.00 93.44 161 ILE A C 1
ATOM 1309 O O . ILE A 1 161 ? -19.447 8.122 18.702 1.00 93.44 161 ILE A O 1
ATOM 1313 N N . MET A 1 162 ? -17.215 8.334 18.731 1.00 92.00 162 MET A N 1
ATOM 1314 C CA . MET A 1 162 ? -16.988 7.137 19.537 1.00 92.00 162 MET A CA 1
ATOM 1315 C C . MET A 1 162 ? -17.008 7.483 21.032 1.00 92.00 162 MET A C 1
ATOM 1317 O O . MET A 1 162 ? -16.124 8.200 21.492 1.00 92.00 162 MET A O 1
ATOM 1321 N N . PRO A 1 163 ? -17.960 6.951 21.820 1.00 81.81 163 PRO A N 1
ATOM 1322 C CA . PRO A 1 163 ? -18.111 7.282 23.237 1.00 81.81 163 PRO A CA 1
ATOM 1323 C C . PRO A 1 163 ? -17.134 6.484 24.122 1.00 81.81 163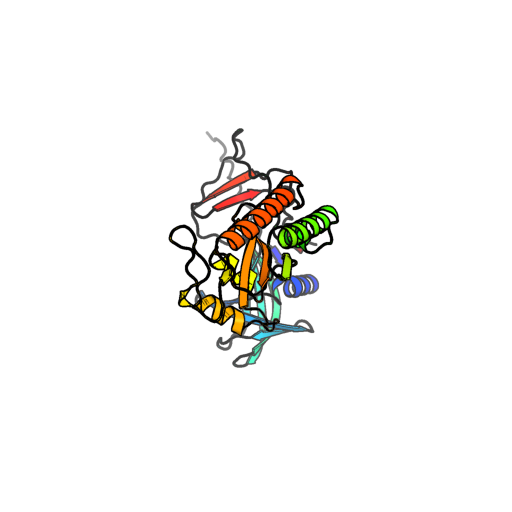 PRO A C 1
ATOM 1325 O O . PRO A 1 163 ? -17.545 5.885 25.109 1.00 81.81 163 PRO A O 1
ATOM 1328 N N . LEU A 1 164 ? -15.860 6.410 23.733 1.00 86.88 164 LEU A N 1
ATOM 1329 C CA . LEU A 1 164 ? -14.822 5.602 24.376 1.00 86.88 164 LEU A CA 1
ATOM 1330 C C . LEU A 1 164 ? -13.516 6.393 24.441 1.00 86.88 164 LEU A C 1
ATOM 1332 O O . LEU A 1 164 ? -13.256 7.232 23.574 1.00 86.88 164 LEU A O 1
ATOM 1336 N N . ASP A 1 165 ? -12.653 6.068 25.404 1.00 89.69 165 ASP A N 1
ATOM 1337 C CA . ASP A 1 165 ? -11.267 6.534 25.344 1.00 89.69 165 ASP A CA 1
ATOM 1338 C C . ASP A 1 165 ? -10.530 5.774 24.229 1.00 89.69 165 ASP A C 1
ATOM 1340 O O . ASP A 1 165 ? -10.280 4.561 24.307 1.00 89.69 165 ASP A O 1
ATOM 1344 N N . ILE A 1 166 ? -10.258 6.486 23.133 1.00 95.00 166 ILE A N 1
ATOM 1345 C CA . ILE A 1 166 ? -9.636 5.937 21.932 1.00 95.00 166 ILE A CA 1
ATOM 1346 C C . ILE A 1 166 ? -8.388 6.719 21.546 1.00 95.00 166 ILE A C 1
ATOM 1348 O O . ILE A 1 166 ? -8.327 7.951 21.578 1.00 95.00 166 ILE A O 1
ATOM 1352 N N . HIS A 1 167 ? -7.413 5.983 21.033 1.00 95.12 167 HIS A N 1
ATOM 1353 C CA . HIS A 1 167 ? -6.306 6.548 20.286 1.00 95.12 167 HIS A CA 1
ATOM 1354 C C . HIS A 1 167 ? -6.530 6.308 18.792 1.00 95.12 167 HIS A C 1
ATOM 1356 O O . HIS A 1 167 ? -6.740 5.174 18.365 1.00 95.12 167 HIS A O 1
ATOM 1362 N N . VAL A 1 168 ? -6.470 7.384 18.005 1.00 96.62 168 VAL A N 1
ATOM 1363 C CA . VAL A 1 168 ? -6.653 7.368 16.549 1.00 96.62 168 VAL A CA 1
ATOM 1364 C C . VAL A 1 168 ? -5.338 7.747 15.882 1.00 96.62 168 VAL A C 1
ATOM 1366 O O . VAL A 1 168 ? -4.755 8.780 16.202 1.00 96.62 168 VAL A O 1
ATOM 1369 N N . GLU A 1 169 ? -4.891 6.939 14.926 1.00 95.38 169 GLU A N 1
ATOM 1370 C CA . GLU A 1 169 ? -3.701 7.199 14.122 1.00 95.38 169 GLU A CA 1
ATOM 1371 C C . GLU A 1 169 ? -4.004 7.000 12.635 1.00 95.38 169 GLU A C 1
ATOM 1373 O O . GLU A 1 169 ? -4.453 5.937 12.210 1.00 95.38 169 GLU A O 1
ATOM 1378 N N . PHE A 1 170 ? -3.695 8.008 11.821 1.00 96.38 170 PHE A N 1
ATOM 1379 C CA . PHE A 1 170 ? -3.680 7.876 10.367 1.00 96.38 170 PHE A CA 1
ATOM 1380 C C . PHE A 1 170 ? -2.247 7.686 9.883 1.00 96.38 170 PHE A C 1
ATOM 1382 O O . PHE A 1 170 ? -1.388 8.547 10.085 1.00 96.38 170 PHE A O 1
ATOM 1389 N N . VAL A 1 171 ? -1.993 6.581 9.185 1.00 94.19 171 VAL A N 1
ATOM 1390 C CA . VAL A 1 171 ? -0.666 6.253 8.657 1.00 94.19 171 VAL A CA 1
ATOM 1391 C C . VAL A 1 171 ? -0.725 6.195 7.142 1.00 94.19 171 VAL A C 1
ATOM 1393 O O . VAL A 1 171 ? -1.385 5.338 6.562 1.00 94.19 171 VAL A O 1
ATOM 1396 N N . LEU A 1 172 ? 0.001 7.102 6.490 1.00 93.56 172 LEU A N 1
ATOM 1397 C CA . LEU A 1 172 ? 0.137 7.131 5.035 1.00 93.56 172 LEU A CA 1
ATOM 1398 C C . LEU A 1 172 ? 1.404 6.408 4.578 1.00 93.56 172 LEU A C 1
ATOM 1400 O O . LEU A 1 172 ? 2.454 6.450 5.226 1.00 93.56 172 LEU A O 1
ATOM 1404 N N . ARG A 1 173 ? 1.323 5.790 3.404 1.00 90.75 173 ARG A N 1
ATOM 1405 C CA . ARG A 1 173 ? 2.427 5.107 2.743 1.00 90.75 173 ARG A CA 1
ATOM 1406 C C . ARG A 1 173 ? 3.359 6.117 2.075 1.00 90.75 173 ARG A C 1
ATOM 1408 O O . ARG A 1 173 ? 3.099 6.584 0.973 1.00 90.75 173 ARG A O 1
ATOM 1415 N N . LYS A 1 174 ? 4.486 6.404 2.725 1.00 84.88 174 LYS A N 1
ATOM 1416 C CA . LYS A 1 174 ? 5.478 7.388 2.249 1.00 84.88 174 LYS A CA 1
ATOM 1417 C C . LYS A 1 174 ? 6.532 6.816 1.291 1.00 84.88 174 LYS A C 1
ATOM 1419 O O . LYS A 1 174 ? 7.296 7.576 0.708 1.00 84.88 174 LYS A O 1
ATOM 1424 N N . SER A 1 175 ? 6.622 5.493 1.144 1.00 84.25 175 SER A N 1
ATOM 1425 C CA . SER A 1 175 ? 7.634 4.840 0.304 1.00 84.25 175 SER A CA 1
ATOM 1426 C C . SER A 1 175 ? 7.123 3.541 -0.325 1.00 84.25 175 SER A C 1
ATOM 1428 O O . SER A 1 175 ? 6.012 3.074 -0.054 1.00 84.25 175 SER A O 1
ATOM 1430 N N . ALA A 1 176 ? 7.948 2.929 -1.179 1.00 79.88 176 ALA A N 1
ATOM 1431 C CA . ALA A 1 176 ? 7.632 1.638 -1.784 1.00 79.88 176 ALA A CA 1
ATOM 1432 C C . ALA A 1 176 ? 7.508 0.521 -0.734 1.00 79.88 176 ALA A C 1
ATOM 1434 O O . ALA A 1 176 ? 6.783 -0.449 -0.959 1.00 79.88 176 ALA A O 1
ATOM 1435 N N . HIS A 1 177 ? 8.134 0.671 0.433 1.00 83.25 177 HIS A N 1
ATOM 1436 C CA . HIS A 1 177 ? 8.010 -0.285 1.522 1.00 83.25 177 HIS A CA 1
ATOM 1437 C C . HIS A 1 177 ? 6.738 -0.021 2.330 1.00 83.25 177 HIS A C 1
ATOM 1439 O O . HIS A 1 177 ? 6.533 1.056 2.885 1.00 83.25 177 HIS A O 1
ATOM 1445 N N . MET A 1 178 ? 5.875 -1.032 2.400 1.00 88.69 178 MET A N 1
ATOM 1446 C CA . MET A 1 178 ? 4.752 -1.051 3.333 1.00 88.69 178 MET A CA 1
ATOM 1447 C C . MET A 1 178 ? 5.235 -1.519 4.707 1.00 88.69 178 MET A C 1
ATOM 1449 O O . MET A 1 178 ? 6.027 -2.463 4.800 1.00 88.69 178 MET A O 1
ATOM 1453 N N . ASN A 1 179 ? 4.719 -0.903 5.774 1.00 89.62 179 ASN A N 1
ATOM 1454 C CA . ASN A 1 179 ? 4.882 -1.456 7.116 1.00 89.62 179 ASN A CA 1
ATOM 1455 C C . ASN A 1 179 ? 4.124 -2.794 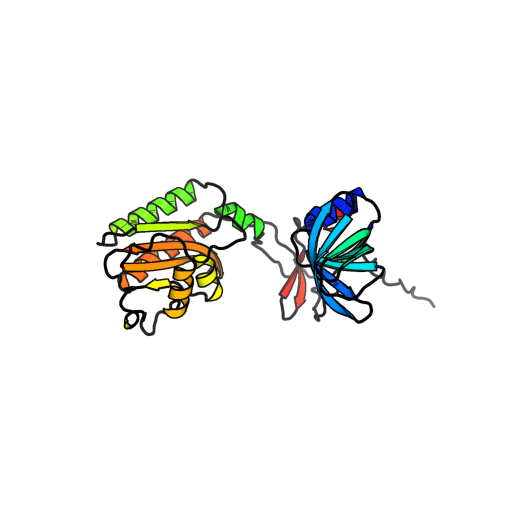7.244 1.00 89.62 179 ASN A C 1
ATOM 1457 O O . ASN A 1 179 ? 3.390 -3.200 6.337 1.00 89.62 179 ASN A O 1
ATOM 1461 N N . LEU A 1 180 ? 4.348 -3.518 8.344 1.00 89.69 180 LEU A N 1
ATOM 1462 C CA . LEU A 1 180 ? 3.791 -4.860 8.535 1.00 89.69 180 LEU A CA 1
ATOM 1463 C C . LEU A 1 180 ? 2.258 -4.874 8.413 1.00 89.69 180 LEU A C 1
ATOM 1465 O O . LEU A 1 180 ? 1.742 -5.689 7.649 1.00 89.69 180 LEU A O 1
ATOM 1469 N N . ARG A 1 181 ? 1.553 -3.926 9.050 1.00 91.12 181 ARG A N 1
ATOM 1470 C CA . ARG A 1 181 ? 0.085 -3.783 8.965 1.00 91.12 181 ARG A CA 1
ATOM 1471 C C . ARG A 1 181 ? -0.414 -3.545 7.552 1.00 91.12 181 ARG A C 1
ATOM 1473 O O . ARG A 1 181 ? -1.223 -4.327 7.058 1.00 91.12 181 ARG A O 1
ATOM 1480 N N . MET A 1 182 ? 0.108 -2.517 6.878 1.00 92.56 182 MET A N 1
ATOM 1481 C CA . MET A 1 182 ? -0.262 -2.207 5.492 1.00 92.56 182 MET A CA 1
ATOM 1482 C C . MET A 1 182 ? -0.058 -3.411 4.582 1.00 92.56 182 MET A C 1
ATOM 1484 O O . MET A 1 182 ? -0.926 -3.729 3.776 1.00 92.56 182 MET A O 1
ATOM 1488 N N . ARG A 1 183 ? 1.076 -4.102 4.721 1.00 91.69 183 ARG A N 1
ATOM 1489 C CA . ARG A 1 183 ? 1.395 -5.285 3.919 1.00 91.69 183 ARG A CA 1
ATOM 1490 C C . ARG A 1 183 ? 0.448 -6.446 4.206 1.00 91.69 183 ARG A C 1
ATOM 1492 O O . ARG A 1 183 ? 0.046 -7.117 3.262 1.00 91.69 183 ARG A O 1
ATOM 1499 N N . SER A 1 184 ? 0.094 -6.675 5.470 1.00 89.50 184 SER A N 1
ATOM 1500 C CA . SER A 1 184 ? -0.849 -7.729 5.855 1.00 89.50 184 SER A CA 1
ATOM 1501 C C . SER A 1 184 ? -2.232 -7.475 5.242 1.00 89.50 184 SER A C 1
ATOM 1503 O O . SER A 1 184 ? -2.726 -8.299 4.471 1.00 89.50 184 SER A O 1
ATOM 1505 N N . MET A 1 185 ? -2.783 -6.274 5.460 1.00 93.88 185 MET A N 1
ATOM 1506 C CA . MET A 1 185 ? -4.088 -5.872 4.918 1.00 93.88 185 MET A CA 1
ATOM 1507 C C . MET A 1 185 ? -4.100 -5.814 3.390 1.00 93.88 185 MET A C 1
ATOM 1509 O O . MET A 1 185 ? -5.071 -6.223 2.765 1.00 93.88 185 MET A O 1
ATOM 1513 N N . SER A 1 186 ? -3.016 -5.354 2.759 1.00 89.75 186 SER A N 1
ATOM 1514 C CA . SER A 1 186 ? -2.924 -5.300 1.297 1.00 89.75 186 SER A CA 1
ATOM 1515 C C . SER A 1 186 ? -2.802 -6.684 0.662 1.00 89.75 186 SER A C 1
ATOM 1517 O O . SER A 1 186 ? -3.295 -6.870 -0.444 1.00 89.75 186 SER A O 1
ATOM 1519 N N . ARG A 1 187 ? -2.142 -7.648 1.320 1.00 87.88 187 ARG A N 1
ATOM 1520 C CA . ARG A 1 187 ? -1.978 -9.009 0.788 1.00 87.88 187 ARG A CA 1
ATOM 1521 C C . ARG A 1 187 ? -3.276 -9.803 0.861 1.00 87.88 187 ARG A C 1
ATOM 1523 O O . ARG A 1 187 ? -3.579 -10.540 -0.068 1.00 87.88 187 ARG A O 1
ATOM 1530 N N . GLN A 1 188 ? -3.989 -9.690 1.978 1.00 86.94 188 GLN A N 1
ATOM 1531 C CA . GLN A 1 188 ? -5.238 -10.419 2.198 1.00 86.94 188 GLN A CA 1
ATOM 1532 C C . GLN A 1 188 ? -6.453 -9.671 1.643 1.00 86.94 188 GLN A C 1
ATOM 1534 O O . GLN A 1 188 ? -7.505 -10.267 1.472 1.00 86.94 188 GLN A O 1
ATOM 1539 N N . GLN A 1 189 ? -6.309 -8.374 1.358 1.00 87.62 189 GLN A N 1
ATOM 1540 C CA . GLN A 1 189 ? -7.407 -7.454 1.058 1.00 87.62 189 GLN A CA 1
ATOM 1541 C C . GLN A 1 189 ? -8.455 -7.350 2.179 1.00 87.62 189 GLN A C 1
ATOM 1543 O O . GLN A 1 189 ? -9.578 -6.904 1.948 1.00 87.62 189 GLN A O 1
ATOM 1548 N N . LEU A 1 190 ? -8.055 -7.636 3.420 1.00 92.31 190 LEU A N 1
ATOM 1549 C CA . LEU A 1 190 ? -8.921 -7.621 4.598 1.00 92.31 190 LEU A CA 1
ATOM 1550 C C . LEU A 1 190 ? -8.463 -6.570 5.622 1.00 92.31 190 LEU A C 1
ATOM 1552 O O . LEU A 1 190 ? -7.254 -6.368 5.772 1.00 92.31 190 LEU A O 1
ATOM 1556 N N . PRO A 1 191 ? -9.394 -5.916 6.340 1.00 95.69 191 PRO A N 1
ATOM 1557 C CA . PRO A 1 191 ? -9.068 -5.072 7.482 1.00 95.69 191 PRO A CA 1
ATOM 1558 C C . PRO A 1 191 ? -8.738 -5.902 8.726 1.00 95.69 191 PRO A C 1
ATOM 1560 O O . PRO A 1 191 ? -9.006 -7.104 8.792 1.00 95.69 191 PRO A O 1
ATOM 1563 N N . ILE A 1 192 ? -8.173 -5.245 9.7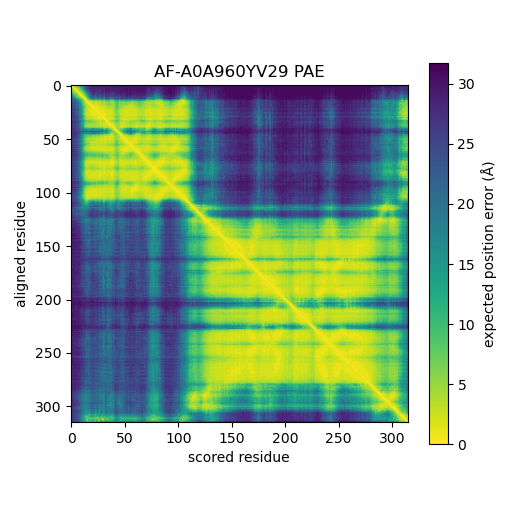37 1.00 95.12 192 ILE A N 1
ATOM 1564 C CA . ILE A 1 192 ? -7.977 -5.832 11.066 1.00 95.12 192 ILE A CA 1
ATOM 1565 C C . ILE A 1 192 ? -9.108 -5.348 11.970 1.00 95.12 192 ILE A C 1
ATOM 1567 O O . ILE A 1 192 ? -9.308 -4.144 12.121 1.00 95.12 192 ILE A O 1
ATOM 1571 N N . PHE A 1 193 ? -9.799 -6.280 12.616 1.00 95.50 193 PHE A N 1
ATOM 1572 C CA . PHE A 1 193 ? -10.743 -5.971 13.680 1.00 95.50 193 PHE A CA 1
ATOM 1573 C C . PHE A 1 193 ? -10.516 -6.910 14.862 1.00 95.50 193 PHE A C 1
ATOM 1575 O O . PHE A 1 193 ? -10.607 -8.128 14.738 1.00 95.50 193 PHE A O 1
ATOM 1582 N N . VAL A 1 194 ? -10.194 -6.311 16.000 1.00 94.31 194 VAL A N 1
ATOM 1583 C CA . VAL A 1 194 ? -9.872 -6.956 17.267 1.00 94.31 194 VAL A CA 1
ATOM 1584 C C . VAL A 1 194 ? -10.820 -6.389 18.318 1.00 94.31 194 VAL A C 1
ATOM 1586 O O . VAL A 1 194 ? -10.527 -5.346 18.901 1.00 94.31 194 VAL A O 1
ATOM 1589 N N . PRO A 1 195 ? -11.975 -7.024 18.560 1.00 93.31 195 PRO A N 1
ATOM 1590 C CA . PRO A 1 195 ? -12.933 -6.526 19.543 1.00 93.31 195 PRO A CA 1
ATOM 1591 C C . PRO A 1 195 ? -12.392 -6.620 20.973 1.00 93.31 195 PRO A C 1
ATOM 1593 O O . PRO A 1 195 ? -12.615 -5.714 21.770 1.00 93.31 195 PRO A O 1
ATOM 1596 N N . ASP A 1 196 ? -11.650 -7.692 21.261 1.00 92.38 196 ASP A N 1
ATOM 1597 C CA . ASP A 1 196 ? -10.945 -7.949 22.517 1.00 92.38 196 ASP A CA 1
ATOM 1598 C C . ASP A 1 196 ? -9.764 -8.891 22.234 1.00 92.38 196 ASP A C 1
ATOM 1600 O O . ASP A 1 196 ? -9.951 -10.043 21.826 1.00 92.38 196 ASP A O 1
ATOM 1604 N N . LYS A 1 197 ? -8.527 -8.427 22.435 1.00 89.38 197 LYS A N 1
ATOM 1605 C CA . LYS A 1 197 ? -7.323 -9.229 22.171 1.00 89.38 197 LYS A CA 1
ATOM 1606 C C . LYS A 1 197 ? -7.143 -10.412 23.127 1.00 89.38 197 LYS A C 1
ATOM 1608 O O . LYS A 1 197 ? -6.406 -11.338 22.798 1.00 89.38 197 LYS A O 1
ATOM 1613 N N . ASN A 1 198 ? -7.787 -10.373 24.292 1.00 89.38 198 ASN A N 1
ATOM 1614 C CA . ASN A 1 198 ? -7.730 -11.429 25.299 1.00 89.38 198 ASN A CA 1
ATOM 1615 C C . ASN A 1 198 ? -8.803 -12.502 25.065 1.00 89.38 198 ASN A C 1
ATOM 1617 O O . ASN A 1 198 ? -8.745 -13.560 25.690 1.00 89.38 198 ASN A O 1
ATOM 1621 N N . ASN A 1 199 ? -9.756 -12.260 24.157 1.00 87.69 199 ASN A N 1
ATOM 1622 C CA . ASN A 1 199 ? -10.816 -13.205 23.823 1.00 87.69 199 ASN A CA 1
ATOM 1623 C C . ASN A 1 199 ? -10.900 -13.473 22.304 1.00 87.69 199 ASN A C 1
ATOM 1625 O O . ASN A 1 199 ? -11.746 -12.900 21.609 1.00 87.69 199 ASN A O 1
ATOM 1629 N N . PRO A 1 200 ? -10.061 -14.388 21.776 1.00 80.50 200 PRO A N 1
ATOM 1630 C CA . PRO A 1 200 ? -10.027 -14.731 20.350 1.00 80.50 200 PRO A CA 1
ATOM 1631 C C . PRO A 1 200 ? -11.358 -15.261 19.806 1.00 80.50 200 PRO A C 1
ATOM 1633 O O . PRO A 1 200 ? -11.638 -15.125 18.617 1.00 80.50 200 PRO A O 1
ATOM 1636 N N . GLY A 1 201 ? -12.194 -15.856 20.666 1.00 77.44 201 GLY A N 1
ATOM 1637 C CA . GLY A 1 201 ? -13.498 -16.401 20.283 1.00 77.44 201 GLY A CA 1
ATOM 1638 C C . GLY A 1 201 ? -14.483 -15.339 19.790 1.00 77.44 201 GLY A C 1
ATOM 1639 O O . GLY A 1 201 ? -15.402 -15.666 19.047 1.00 77.44 201 GLY A O 1
ATOM 1640 N N . ASN A 1 202 ? -14.258 -14.069 20.135 1.00 73.25 202 ASN A N 1
ATOM 1641 C CA . ASN A 1 202 ? -15.131 -12.956 19.766 1.00 73.25 202 ASN A CA 1
ATOM 1642 C C . ASN A 1 202 ? -14.732 -12.261 18.457 1.00 73.25 202 ASN A C 1
ATOM 1644 O O . ASN A 1 202 ? -15.371 -11.289 18.073 1.00 73.25 202 ASN A O 1
ATOM 1648 N N . TRP A 1 203 ? -13.699 -12.728 17.752 1.00 77.50 203 TRP A N 1
ATOM 1649 C CA . TRP A 1 203 ? -13.151 -12.062 16.559 1.00 77.50 203 TRP A CA 1
ATOM 1650 C C . TRP A 1 203 ? -13.981 -12.258 15.279 1.00 77.50 203 TRP A C 1
ATOM 1652 O O . TRP A 1 203 ? -13.509 -12.003 14.171 1.00 77.50 203 TRP A O 1
ATOM 1662 N N . TYR A 1 204 ? -15.228 -12.704 15.414 1.00 68.06 204 TYR A N 1
ATOM 1663 C CA . TYR A 1 204 ? -16.131 -12.928 14.293 1.00 68.06 204 TYR A CA 1
ATOM 1664 C C . TYR A 1 204 ? -16.896 -11.649 13.938 1.00 68.06 204 TYR A C 1
ATOM 1666 O O . TYR A 1 204 ? -17.567 -11.051 14.776 1.00 68.06 204 TYR A O 1
ATOM 1674 N N . GLY A 1 205 ? -16.829 -11.255 12.665 1.00 61.44 205 GLY A N 1
ATOM 1675 C CA . GLY A 1 205 ? -17.589 -10.136 12.098 1.00 61.44 205 GLY A CA 1
ATOM 1676 C C . GLY A 1 205 ? -19.037 -10.450 11.728 1.00 61.44 205 GLY A C 1
ATOM 1677 O O . GLY A 1 205 ? -19.723 -9.581 11.192 1.00 61.44 205 GLY A O 1
ATOM 1678 N N . GLY A 1 206 ? -19.492 -11.678 11.993 1.00 64.81 206 GLY A N 1
ATOM 1679 C CA . GLY A 1 206 ? -20.701 -12.238 11.386 1.00 64.81 206 GLY A CA 1
ATOM 1680 C C . GLY A 1 206 ? -20.496 -12.582 9.905 1.00 64.81 206 GLY A C 1
ATOM 1681 O O . GLY A 1 206 ? -19.384 -12.489 9.390 1.00 64.81 206 GLY A O 1
ATOM 1682 N N . ASP A 1 207 ? -21.574 -12.965 9.219 1.00 65.75 207 ASP A N 1
ATOM 1683 C CA . ASP A 1 207 ? -21.527 -13.424 7.818 1.00 65.75 207 ASP A CA 1
ATOM 1684 C C . ASP A 1 207 ? -21.182 -12.306 6.811 1.00 65.75 207 ASP A C 1
ATOM 1686 O O . ASP A 1 207 ? -20.730 -12.578 5.701 1.00 65.75 207 ASP A O 1
ATOM 1690 N N . GLU A 1 208 ? -21.374 -11.039 7.191 1.00 72.81 208 GLU A N 1
ATOM 1691 C CA . GLU A 1 208 ? -21.198 -9.874 6.308 1.00 72.81 208 GLU A CA 1
ATOM 1692 C C . GLU A 1 208 ? -19.763 -9.330 6.265 1.00 72.81 208 GLU A C 1
ATOM 1694 O O . GLU A 1 208 ? -19.417 -8.577 5.352 1.00 72.81 208 GLU A O 1
ATOM 1699 N N . TYR A 1 209 ? -18.922 -9.678 7.242 1.00 81.62 209 TYR A N 1
ATOM 1700 C CA . TYR A 1 209 ? -17.597 -9.083 7.392 1.00 81.62 209 TYR A CA 1
ATOM 1701 C C . TYR A 1 209 ? -16.514 -10.141 7.528 1.00 81.62 209 TYR A C 1
ATOM 1703 O O . TYR A 1 209 ? -16.554 -11.007 8.397 1.00 81.62 209 TYR A O 1
ATOM 1711 N N . THR A 1 210 ? -15.489 -10.016 6.689 1.00 88.56 210 THR A N 1
ATOM 1712 C CA . THR A 1 210 ? -14.273 -10.822 6.785 1.00 88.56 210 THR A CA 1
ATOM 1713 C C . THR A 1 210 ? -13.119 -9.941 7.248 1.00 88.56 210 THR A C 1
ATOM 1715 O O . THR A 1 210 ? -12.902 -8.852 6.716 1.00 88.56 210 THR A O 1
ATOM 1718 N N . PHE A 1 211 ? -12.368 -10.428 8.231 1.00 92.62 211 PHE A N 1
ATOM 1719 C CA . PHE A 1 211 ? -11.227 -9.738 8.826 1.00 92.62 211 PHE A CA 1
ATOM 1720 C C . PHE A 1 211 ? -9.982 -10.615 8.774 1.00 92.62 211 PHE A C 1
ATOM 1722 O O . PHE A 1 211 ? -10.070 -11.833 8.601 1.00 92.62 211 PHE A O 1
ATOM 1729 N N . ILE A 1 212 ? -8.816 -9.998 8.962 1.00 90.88 212 ILE A N 1
ATOM 1730 C CA . ILE A 1 212 ? -7.586 -10.746 9.227 1.00 90.88 212 ILE A CA 1
ATOM 1731 C C . ILE A 1 212 ? -7.808 -11.660 10.437 1.00 90.88 212 ILE A C 1
ATOM 1733 O O . ILE A 1 212 ? -8.320 -11.234 11.473 1.00 90.88 212 ILE A O 1
ATOM 1737 N N . THR A 1 213 ? -7.407 -12.923 10.299 1.00 89.56 213 THR A N 1
ATOM 1738 C CA . THR A 1 213 ? -7.597 -13.935 11.343 1.00 89.56 213 THR A CA 1
ATOM 1739 C C . THR A 1 213 ? -6.788 -13.614 12.600 1.00 89.56 213 THR A C 1
ATOM 1741 O O . THR A 1 213 ? -5.716 -13.009 12.530 1.00 89.56 213 THR A O 1
ATOM 1744 N N . PHE A 1 214 ? -7.245 -14.110 13.755 1.00 89.25 214 PHE A N 1
ATOM 1745 C CA . PHE A 1 214 ? -6.495 -14.004 15.011 1.00 89.25 214 PHE A CA 1
ATOM 1746 C C . PHE A 1 214 ? -5.050 -14.510 14.877 1.00 89.25 214 PHE A C 1
ATOM 1748 O O . PHE A 1 214 ? -4.120 -13.859 15.341 1.00 89.25 214 PHE A O 1
ATOM 1755 N N . GLN A 1 215 ? -4.842 -15.637 14.189 1.00 88.25 215 GLN A N 1
ATOM 1756 C CA . GLN A 1 215 ? -3.512 -16.228 14.009 1.00 88.25 215 GLN A CA 1
ATOM 1757 C C . GLN A 1 215 ? -2.571 -15.322 13.206 1.00 88.25 215 GLN A C 1
ATOM 1759 O O . GLN A 1 215 ? -1.387 -15.202 13.526 1.00 88.25 215 GLN A O 1
ATOM 1764 N N . ASP A 1 216 ? -3.078 -14.686 12.150 1.00 88.44 216 ASP A N 1
ATOM 1765 C CA . ASP A 1 216 ? -2.279 -13.768 11.339 1.00 88.44 216 ASP A CA 1
ATOM 1766 C C . ASP A 1 216 ? -2.027 -12.445 12.059 1.00 88.44 216 ASP A C 1
ATOM 1768 O O . ASP A 1 216 ? -0.927 -11.893 11.970 1.00 88.44 216 ASP A O 1
ATOM 1772 N N . TYR A 1 217 ? -3.005 -11.971 12.830 1.00 90.75 217 TYR A N 1
ATOM 1773 C CA . TYR A 1 217 ? -2.817 -10.824 13.704 1.00 90.75 217 TYR A CA 1
ATOM 1774 C C . TYR A 1 217 ? -1.781 -11.092 14.799 1.00 90.75 217 TYR A C 1
ATOM 1776 O O . TYR A 1 217 ? -0.926 -10.252 15.061 1.00 90.75 217 TYR A O 1
ATOM 1784 N N . GLU A 1 218 ? -1.798 -12.266 15.427 1.00 89.00 218 GLU A N 1
ATOM 1785 C CA . GLU A 1 218 ? -0.839 -12.604 16.477 1.00 89.00 218 GLU A CA 1
ATOM 1786 C C . GLU A 1 218 ? 0.600 -12.602 15.933 1.00 89.00 218 GLU A C 1
ATOM 1788 O O . GLU A 1 218 ? 1.504 -12.031 16.549 1.00 89.00 218 GLU A O 1
ATOM 1793 N N . LYS A 1 219 ? 0.813 -13.166 14.735 1.00 89.25 219 LYS A N 1
ATOM 1794 C CA . LYS A 1 219 ? 2.106 -13.102 14.029 1.00 89.25 219 LYS A CA 1
ATOM 1795 C C . LYS A 1 219 ? 2.529 -11.659 13.770 1.00 89.25 219 LYS A C 1
ATOM 1797 O O . LYS A 1 219 ? 3.679 -11.311 14.026 1.00 89.25 219 LYS A O 1
ATOM 1802 N N . LEU A 1 220 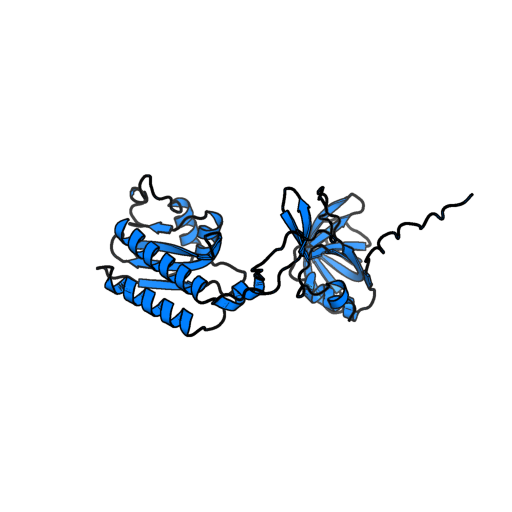? 1.601 -10.826 13.295 1.00 88.69 220 LEU A N 1
ATOM 1803 C CA . LEU A 1 220 ? 1.836 -9.402 13.070 1.00 88.69 220 LEU A CA 1
ATOM 1804 C C . LEU A 1 220 ? 2.279 -8.708 14.367 1.00 88.69 220 LEU A C 1
ATOM 1806 O O . LEU A 1 220 ? 3.310 -8.038 14.373 1.00 88.69 220 LEU A O 1
ATOM 1810 N N . MET A 1 221 ? 1.553 -8.917 15.467 1.00 87.31 221 MET A N 1
ATOM 1811 C CA . MET A 1 221 ? 1.863 -8.306 16.759 1.00 87.31 221 MET A CA 1
ATOM 1812 C C . MET A 1 221 ? 3.218 -8.741 17.299 1.00 87.31 221 MET A C 1
ATOM 1814 O O . MET A 1 221 ? 3.939 -7.905 17.830 1.00 87.31 221 MET A O 1
ATOM 1818 N N . ARG A 1 222 ? 3.602 -10.016 17.146 1.00 86.31 222 ARG A N 1
ATOM 1819 C CA . ARG A 1 222 ? 4.927 -10.512 17.565 1.00 86.31 222 ARG A CA 1
ATOM 1820 C C . ARG A 1 222 ? 6.070 -9.814 16.827 1.00 86.31 222 ARG A C 1
ATOM 1822 O O . ARG A 1 222 ? 7.121 -9.614 17.424 1.00 86.31 222 ARG A O 1
ATOM 1829 N N . SER A 1 223 ? 5.858 -9.446 15.566 1.00 82.94 223 SER A N 1
ATOM 1830 C CA . SER A 1 223 ? 6.845 -8.757 14.729 1.00 82.94 223 SER A CA 1
ATOM 1831 C C . SER A 1 223 ? 6.835 -7.230 14.869 1.00 82.94 223 SER A C 1
ATOM 1833 O O . SER A 1 223 ? 7.737 -6.581 14.346 1.00 82.94 223 SER A O 1
ATOM 1835 N N . GLU A 1 224 ? 5.843 -6.642 15.544 1.00 79.88 224 GLU A N 1
ATOM 1836 C CA . GLU A 1 224 ? 5.793 -5.203 15.809 1.00 79.88 224 GLU A CA 1
ATOM 1837 C C . GLU A 1 224 ? 6.330 -4.853 17.206 1.00 79.88 224 GLU A C 1
ATOM 1839 O O . GLU A 1 224 ? 5.894 -5.391 18.229 1.00 79.88 224 GLU A O 1
ATOM 1844 N N . GLU A 1 225 ? 7.238 -3.874 17.246 1.00 68.81 225 GLU A N 1
ATOM 1845 C CA . GLU A 1 225 ? 7.807 -3.279 18.469 1.00 68.81 225 GLU A CA 1
ATOM 1846 C C . GLU A 1 225 ? 6.899 -2.196 19.094 1.00 68.81 225 GLU A C 1
ATOM 1848 O O . GLU A 1 225 ? 7.278 -1.520 20.047 1.00 68.81 225 GLU A O 1
ATOM 1853 N N . ARG A 1 226 ? 5.691 -1.987 18.549 1.00 67.25 226 ARG A N 1
ATOM 1854 C CA . ARG A 1 226 ? 4.775 -0.919 18.977 1.00 67.25 226 ARG A CA 1
ATOM 1855 C C . ARG A 1 226 ? 4.131 -1.181 20.336 1.00 67.25 226 ARG A C 1
ATOM 1857 O O . ARG A 1 226 ? 4.003 -2.317 20.791 1.00 67.25 226 ARG A O 1
ATOM 1864 N N . ASN A 1 227 ? 3.663 -0.088 20.942 1.00 64.12 227 ASN A N 1
ATOM 1865 C CA . ASN A 1 227 ? 2.968 -0.081 22.221 1.00 64.12 227 ASN A CA 1
ATOM 1866 C C . ASN A 1 227 ? 1.730 -0.995 22.176 1.00 64.12 227 ASN A C 1
ATOM 1868 O O . ASN A 1 227 ? 0.816 -0.780 21.383 1.00 64.12 227 ASN A O 1
ATOM 1872 N N . ARG A 1 228 ? 1.720 -2.033 23.020 1.00 76.81 228 ARG A N 1
ATOM 1873 C CA . ARG A 1 228 ? 0.661 -3.061 23.076 1.00 76.81 228 ARG A CA 1
ATOM 1874 C C . ARG A 1 228 ? -0.379 -2.777 24.159 1.00 76.81 228 ARG A C 1
ATOM 1876 O O . ARG A 1 228 ? -1.165 -3.664 24.500 1.00 76.81 228 ARG A O 1
ATOM 1883 N N . ASN A 1 229 ? -0.355 -1.574 24.732 1.00 86.69 229 ASN A N 1
ATOM 1884 C CA . ASN A 1 229 ? -1.232 -1.181 25.826 1.00 86.69 229 ASN A CA 1
ATOM 1885 C C . ASN A 1 229 ? -2.613 -0.723 25.327 1.00 86.69 229 ASN A C 1
ATOM 1887 O O . ASN A 1 229 ? -2.988 0.435 25.458 1.00 86.69 229 ASN A O 1
ATOM 1891 N N . PHE A 1 230 ? -3.338 -1.645 24.706 1.00 92.06 230 PHE A N 1
ATOM 1892 C CA . PHE A 1 230 ? -4.736 -1.503 24.303 1.00 92.06 230 PHE A CA 1
ATOM 1893 C C . PHE A 1 230 ? -5.428 -2.861 24.438 1.00 92.06 230 PHE A C 1
ATOM 1895 O O . PHE A 1 230 ? -4.755 -3.892 24.386 1.00 92.06 230 PHE A O 1
ATOM 1902 N N . LEU A 1 231 ? -6.741 -2.880 24.631 1.00 93.19 231 LEU A N 1
ATOM 1903 C CA . LEU A 1 231 ? -7.557 -4.094 24.690 1.00 93.19 231 LEU A CA 1
ATOM 1904 C C . LEU A 1 231 ? -8.072 -4.487 23.305 1.00 93.19 231 LEU A C 1
ATOM 1906 O O . LEU A 1 231 ? -8.080 -5.665 22.955 1.00 93.19 231 LEU A O 1
ATOM 1910 N N . SER A 1 232 ? -8.447 -3.494 22.508 1.00 94.31 232 SER A N 1
ATOM 1911 C CA . SER A 1 232 ? -9.127 -3.671 21.231 1.00 94.31 232 SER A CA 1
ATOM 1912 C C . SER A 1 232 ? -8.529 -2.777 20.146 1.00 94.31 232 SER A C 1
ATOM 1914 O O . SER A 1 232 ? -7.877 -1.764 20.423 1.00 94.31 232 SER A O 1
ATOM 1916 N N . GLU A 1 233 ? -8.731 -3.169 18.892 1.00 94.88 233 GLU A N 1
ATOM 1917 C CA . GLU A 1 233 ? -8.193 -2.480 17.729 1.00 94.88 233 GLU A CA 1
ATOM 1918 C C . GLU A 1 233 ? -9.121 -2.574 16.508 1.00 94.88 233 GLU A C 1
ATOM 1920 O O . GLU A 1 233 ? -9.648 -3.632 16.178 1.00 94.88 233 GLU A O 1
ATOM 1925 N N . ILE A 1 234 ? -9.247 -1.474 15.770 1.00 96.62 234 ILE A N 1
ATOM 1926 C CA . ILE A 1 234 ? -9.710 -1.443 14.383 1.00 96.62 234 ILE A CA 1
ATOM 1927 C C . ILE A 1 234 ? -8.569 -0.891 13.527 1.00 96.62 234 ILE A C 1
ATOM 1929 O O . ILE A 1 234 ? -8.054 0.189 13.803 1.00 96.62 234 ILE A O 1
ATOM 1933 N N . CYS A 1 235 ? -8.195 -1.592 12.461 1.00 97.06 235 CYS A N 1
ATOM 1934 C CA . CYS A 1 235 ? -7.300 -1.080 11.430 1.00 97.06 235 CYS A CA 1
ATOM 1935 C C . CYS A 1 235 ? -7.984 -1.216 10.068 1.00 97.06 235 CYS A C 1
ATOM 1937 O O . CYS A 1 235 ? -8.098 -2.320 9.532 1.00 97.06 235 CYS A O 1
ATOM 1939 N N . GLU A 1 236 ? -8.448 -0.094 9.521 1.00 97.81 236 GLU A N 1
ATOM 1940 C CA . GLU A 1 236 ? -9.101 -0.043 8.211 1.00 97.81 236 GLU A CA 1
ATOM 1941 C C . GLU A 1 236 ? -8.105 0.492 7.166 1.00 97.81 236 GLU A C 1
ATOM 1943 O O . GLU A 1 236 ? -7.536 1.577 7.356 1.00 97.81 236 GLU A O 1
ATOM 1948 N N . PRO A 1 237 ? -7.858 -0.239 6.061 1.00 97.38 237 PRO A N 1
ATOM 1949 C CA . PRO A 1 237 ? -6.960 0.215 5.011 1.00 97.38 237 PRO A CA 1
ATOM 1950 C C . PRO A 1 237 ? -7.579 1.381 4.237 1.00 97.38 237 PRO A C 1
ATOM 1952 O O . PRO A 1 237 ? -8.751 1.350 3.882 1.00 97.38 237 PRO A O 1
ATOM 1955 N N . LEU A 1 238 ? -6.750 2.370 3.905 1.00 96.50 238 LEU A N 1
ATOM 1956 C CA . LEU A 1 238 ? -7.095 3.430 2.966 1.00 96.50 238 LEU A CA 1
ATOM 1957 C C . LEU A 1 238 ? -6.644 3.020 1.564 1.00 96.50 238 LEU A C 1
ATOM 1959 O O . LEU A 1 238 ? -5.446 2.819 1.320 1.00 96.50 238 LEU A O 1
ATOM 1963 N N . ARG A 1 239 ? -7.595 2.897 0.642 1.00 92.69 239 ARG A N 1
ATOM 1964 C CA . ARG A 1 239 ? -7.397 2.399 -0.719 1.00 92.69 239 ARG A CA 1
ATOM 1965 C C . ARG A 1 239 ? -7.758 3.438 -1.767 1.00 92.69 239 ARG A C 1
ATOM 1967 O O . ARG A 1 239 ? -8.765 4.136 -1.701 1.00 92.69 239 ARG A O 1
ATOM 1974 N N . TYR A 1 240 ? -6.927 3.521 -2.796 1.00 88.56 240 TYR A N 1
ATOM 1975 C CA . TYR A 1 240 ? -7.248 4.257 -4.004 1.00 88.56 240 TYR A CA 1
ATOM 1976 C C . TYR A 1 240 ? -8.029 3.334 -4.936 1.00 88.56 240 TYR A C 1
ATOM 1978 O O . TYR A 1 240 ? -7.469 2.355 -5.436 1.00 88.56 240 TYR A O 1
ATOM 1986 N N . LYS A 1 241 ? -9.309 3.667 -5.161 1.00 84.81 241 LYS A N 1
ATOM 1987 C CA . LYS A 1 241 ? -10.246 2.897 -5.998 1.00 84.81 241 LYS A CA 1
ATOM 1988 C C . LYS A 1 241 ? -10.323 1.415 -5.606 1.00 84.81 241 LYS A C 1
ATOM 1990 O O . LYS A 1 241 ? -10.272 0.568 -6.481 1.00 84.81 241 LYS A O 1
ATOM 1995 N N . ASP A 1 242 ? -10.342 1.124 -4.306 1.00 85.19 242 ASP A N 1
ATOM 1996 C CA . ASP A 1 242 ? -10.410 -0.236 -3.736 1.00 85.19 242 ASP A CA 1
ATOM 1997 C C . ASP A 1 242 ? -9.265 -1.202 -4.096 1.00 85.19 242 ASP A C 1
ATOM 1999 O O . ASP A 1 242 ? -9.215 -2.311 -3.577 1.00 85.19 242 ASP A O 1
ATOM 2003 N N . GLU A 1 243 ? -8.284 -0.756 -4.882 1.00 83.06 243 GLU A N 1
ATOM 2004 C CA . GLU A 1 243 ? -7.189 -1.592 -5.381 1.00 83.06 243 GLU A CA 1
ATOM 2005 C C . GLU A 1 243 ? -5.874 -1.321 -4.638 1.00 83.06 243 GLU A C 1
ATOM 2007 O O . GLU A 1 243 ? -5.225 -2.226 -4.108 1.00 83.06 243 GLU A O 1
ATOM 2012 N N . ILE A 1 244 ? -5.455 -0.051 -4.586 1.00 86.75 244 ILE A N 1
ATOM 2013 C CA . ILE A 1 244 ? -4.104 0.313 -4.143 1.00 86.75 244 ILE A CA 1
ATOM 2014 C C . ILE A 1 244 ? -4.143 0.892 -2.732 1.00 86.75 244 ILE A C 1
ATOM 2016 O O . ILE A 1 244 ? -4.549 2.038 -2.535 1.00 86.75 244 ILE A O 1
ATOM 2020 N N . THR A 1 245 ? -3.632 0.144 -1.756 1.00 91.00 245 THR A N 1
ATOM 2021 C CA . THR A 1 245 ? -3.461 0.631 -0.380 1.00 91.00 245 THR A CA 1
ATOM 2022 C C . THR A 1 245 ? -2.424 1.757 -0.321 1.00 91.00 245 THR A C 1
ATOM 2024 O O . THR A 1 245 ? -1.240 1.555 -0.625 1.00 91.00 245 THR A O 1
ATOM 2027 N N . PHE A 1 246 ? -2.861 2.945 0.102 1.00 92.12 246 PHE A N 1
ATOM 2028 C CA . PHE A 1 246 ? -2.006 4.116 0.327 1.00 92.12 246 PHE A CA 1
ATOM 2029 C C . PHE A 1 246 ? -1.856 4.494 1.799 1.00 92.12 246 PHE A C 1
ATOM 2031 O O . PHE A 1 246 ? -1.100 5.409 2.119 1.00 92.12 246 PHE A O 1
ATOM 2038 N N . GLY A 1 247 ? -2.543 3.805 2.702 1.00 95.44 247 GLY A N 1
ATOM 2039 C CA . GLY A 1 247 ? -2.427 4.033 4.133 1.00 95.44 247 GLY A CA 1
ATOM 2040 C C . GLY A 1 247 ? -3.402 3.181 4.926 1.00 95.44 247 GLY A C 1
ATOM 2041 O O . GLY A 1 247 ? -3.976 2.232 4.396 1.00 95.44 247 GLY A O 1
ATOM 2042 N N . TYR A 1 248 ? -3.592 3.531 6.189 1.00 97.50 248 TYR A N 1
ATOM 2043 C CA . TYR A 1 248 ? -4.653 3.005 7.042 1.00 97.50 248 TYR A CA 1
ATOM 2044 C C . TYR A 1 248 ? -5.034 4.015 8.120 1.00 97.50 248 TYR A C 1
ATOM 2046 O O . TYR A 1 248 ? -4.253 4.913 8.451 1.00 97.50 248 TYR A O 1
ATOM 2054 N N . VAL A 1 249 ? -6.223 3.828 8.681 1.00 98.12 249 VAL A N 1
ATOM 2055 C CA . VAL A 1 249 ? -6.619 4.397 9.968 1.00 98.12 249 VAL A CA 1
ATOM 2056 C C . VAL A 1 249 ? -6.587 3.291 11.016 1.00 98.12 249 VAL A C 1
ATOM 2058 O O . VAL A 1 249 ? -7.115 2.202 10.799 1.00 98.12 249 VAL A O 1
ATOM 2061 N N . GLN A 1 250 ? -5.921 3.556 12.132 1.00 96.94 250 GLN A N 1
ATOM 2062 C CA . GLN A 1 250 ? -5.846 2.676 13.287 1.00 96.94 250 GLN A CA 1
ATOM 2063 C C . GLN A 1 250 ? -6.565 3.342 14.454 1.00 96.94 250 GLN A C 1
ATOM 2065 O O . GLN A 1 250 ? -6.275 4.486 14.796 1.00 96.94 250 GLN A O 1
ATOM 2070 N N . VAL A 1 251 ? -7.490 2.614 15.064 1.00 97.50 251 VAL A N 1
ATOM 2071 C CA . VAL A 1 251 ? -8.187 3.001 16.285 1.00 97.50 251 VAL A CA 1
ATOM 2072 C C . VAL A 1 251 ? -7.923 1.930 17.326 1.00 97.50 251 VAL A C 1
ATOM 2074 O O . VAL A 1 251 ? -8.228 0.765 17.097 1.00 97.50 251 VAL A O 1
ATOM 2077 N N . THR A 1 252 ? -7.352 2.311 18.460 1.00 96.12 252 THR A N 1
ATOM 2078 C CA . THR A 1 252 ? -7.098 1.409 19.591 1.00 96.12 252 THR A CA 1
ATOM 2079 C C . THR A 1 252 ? -7.803 1.926 20.833 1.00 96.12 252 THR A C 1
ATOM 2081 O O . THR A 1 252 ? -7.812 3.136 21.056 1.00 96.12 252 THR A O 1
ATOM 2084 N N . SER A 1 253 ? -8.347 1.031 21.656 1.00 95.75 253 SER A N 1
ATOM 2085 C CA . SER A 1 253 ? -9.018 1.392 22.910 1.00 95.75 253 SER A CA 1
ATOM 2086 C C . SER A 1 253 ? -8.628 0.449 24.046 1.00 95.75 253 SER A C 1
ATOM 2088 O O . SER A 1 253 ? -8.215 -0.688 23.813 1.00 95.75 253 SER A O 1
ATOM 2090 N N . LEU A 1 254 ? -8.751 0.925 25.286 1.00 95.00 254 LEU A N 1
ATOM 2091 C CA . LEU A 1 254 ? -8.675 0.096 26.493 1.00 95.00 254 LEU A CA 1
ATOM 2092 C C . LEU A 1 254 ? -9.993 -0.642 26.782 1.00 95.00 254 LEU A C 1
ATOM 2094 O O . LEU A 1 254 ? -10.019 -1.517 27.642 1.00 95.00 254 LEU A O 1
ATOM 2098 N N . GLU A 1 255 ? -11.056 -0.320 26.047 1.00 94.62 255 GLU A N 1
ATOM 2099 C CA . GLU A 1 255 ? -12.383 -0.928 26.152 1.00 94.62 255 GLU A CA 1
ATOM 2100 C C . GLU A 1 255 ? -12.673 -1.839 24.952 1.00 94.62 255 GLU A C 1
ATOM 2102 O O . GLU A 1 255 ? -11.951 -1.818 23.956 1.00 94.62 255 GLU A O 1
ATOM 2107 N N . ASN A 1 256 ? -13.731 -2.651 25.018 1.00 93.25 256 ASN A N 1
ATOM 2108 C CA . ASN A 1 256 ? -14.098 -3.541 23.915 1.00 93.25 256 ASN A CA 1
ATOM 2109 C C . ASN A 1 256 ? -14.695 -2.760 22.739 1.00 93.25 256 ASN A C 1
ATOM 2111 O O . ASN A 1 256 ? -15.640 -1.982 22.894 1.00 93.25 256 ASN A O 1
ATOM 2115 N N . LEU A 1 257 ? -14.197 -3.029 21.532 1.00 93.56 257 LEU A N 1
ATOM 2116 C CA . LEU A 1 257 ? -14.786 -2.498 20.305 1.00 93.56 257 LEU A CA 1
ATOM 2117 C C . LEU A 1 257 ? -15.812 -3.486 19.747 1.00 93.56 257 LEU A C 1
ATOM 2119 O O . LEU A 1 257 ? -15.666 -4.697 19.871 1.00 93.56 257 LEU A O 1
ATOM 2123 N N . ASN A 1 258 ? -16.862 -2.967 19.115 1.00 92.44 258 ASN A N 1
ATOM 2124 C CA . ASN A 1 258 ? -17.903 -3.771 18.483 1.00 92.44 258 ASN A CA 1
ATOM 2125 C C . ASN A 1 258 ? -18.009 -3.434 16.988 1.00 92.44 258 ASN A C 1
ATOM 2127 O O . ASN A 1 258 ? -17.366 -2.508 16.487 1.00 92.44 258 ASN A O 1
ATOM 2131 N N . ILE A 1 259 ? -18.842 -4.182 16.265 1.00 92.31 259 ILE A N 1
ATOM 2132 C CA . ILE A 1 259 ? -19.015 -3.996 14.820 1.00 92.31 259 ILE A CA 1
ATOM 2133 C C . ILE A 1 259 ? -19.591 -2.616 14.455 1.00 92.31 259 ILE A C 1
ATOM 2135 O O . ILE A 1 259 ? -19.307 -2.093 13.381 1.00 92.31 259 ILE A O 1
ATOM 2139 N N . GLY A 1 260 ? -20.370 -1.992 15.344 1.00 92.94 260 GLY A N 1
ATOM 2140 C CA . GLY A 1 260 ? -20.860 -0.625 15.165 1.00 92.94 260 GLY A CA 1
ATOM 2141 C C . GLY A 1 260 ? -19.711 0.380 15.134 1.00 92.94 260 GLY A C 1
ATOM 2142 O O . GLY A 1 260 ? -19.650 1.218 14.237 1.00 92.94 260 GLY A O 1
ATOM 2143 N N . HIS A 1 261 ? -18.741 0.232 16.039 1.00 95.31 261 HIS A N 1
ATOM 2144 C CA . HIS A 1 261 ? -17.513 1.028 16.026 1.00 95.31 261 HIS A CA 1
ATOM 2145 C C . HIS A 1 261 ? -16.702 0.795 14.746 1.00 95.31 261 HIS A C 1
ATOM 2147 O O . HIS A 1 261 ? -16.259 1.757 14.121 1.00 95.31 261 HIS A O 1
ATOM 2153 N N . TYR A 1 262 ? -16.570 -0.461 14.303 1.00 95.50 262 TYR A N 1
ATOM 2154 C CA . TYR A 1 262 ? -15.924 -0.775 13.024 1.00 95.50 262 TYR A CA 1
ATOM 2155 C C . TYR A 1 262 ? -16.599 -0.054 11.847 1.00 95.50 262 TYR A C 1
ATOM 2157 O O . TYR A 1 262 ? -15.915 0.594 11.057 1.00 95.50 262 TYR A O 1
ATOM 2165 N N . LYS A 1 263 ? -17.936 -0.082 11.764 1.00 95.00 263 LYS A N 1
ATOM 2166 C CA . LYS A 1 263 ? -18.709 0.609 10.715 1.00 95.00 263 LYS A CA 1
ATOM 2167 C C . LYS A 1 263 ? -18.462 2.119 10.709 1.00 95.00 263 LYS A C 1
ATOM 2169 O O . LYS A 1 263 ? -18.352 2.708 9.635 1.00 95.00 263 LYS A O 1
ATOM 2174 N N . VAL A 1 264 ? -18.332 2.744 11.881 1.00 96.94 264 VAL A N 1
ATOM 2175 C CA . VAL A 1 264 ? -17.984 4.171 11.995 1.00 96.94 264 VAL A CA 1
ATOM 2176 C C . VAL A 1 264 ? -16.587 4.438 11.429 1.00 96.94 264 VAL A C 1
ATOM 2178 O O . VAL A 1 264 ? -16.430 5.322 10.585 1.00 96.94 264 VAL A O 1
ATOM 2181 N N . VAL A 1 265 ? -15.584 3.649 11.829 1.00 97.88 265 VAL A N 1
ATOM 2182 C CA . VAL A 1 265 ? -14.206 3.796 11.325 1.00 97.88 265 VAL A CA 1
ATOM 2183 C C . VAL A 1 265 ? -14.143 3.575 9.816 1.00 97.88 265 VAL A C 1
ATOM 2185 O O . VAL A 1 265 ? -13.553 4.386 9.099 1.00 97.88 265 VAL A O 1
ATOM 2188 N N . GLN A 1 266 ? -14.809 2.530 9.322 1.00 96.81 266 GLN A N 1
ATOM 2189 C CA . GLN A 1 266 ? -14.935 2.249 7.897 1.00 96.81 266 GLN A CA 1
ATOM 2190 C C . GLN A 1 266 ? -15.572 3.430 7.158 1.00 96.81 266 GLN A C 1
ATOM 2192 O O . GLN A 1 266 ? -15.042 3.879 6.145 1.00 96.81 266 GLN A O 1
ATOM 2197 N N . HIS A 1 267 ? -16.668 3.988 7.672 1.00 97.25 267 HIS A N 1
ATOM 2198 C CA . HIS A 1 267 ? -17.336 5.123 7.044 1.00 97.25 267 HIS A CA 1
ATOM 2199 C C . HIS A 1 267 ? -16.414 6.345 6.919 1.00 97.25 267 HIS A C 1
ATOM 2201 O O . HIS A 1 267 ? -16.295 6.922 5.835 1.00 97.25 267 HIS A O 1
ATOM 2207 N N . VAL A 1 268 ? -15.710 6.708 7.995 1.00 97.69 268 VAL A N 1
ATOM 2208 C CA . VAL A 1 268 ? -14.763 7.835 7.990 1.00 97.69 268 VAL A CA 1
ATOM 2209 C C . VAL A 1 268 ? -13.598 7.581 7.026 1.00 97.69 268 VAL A C 1
ATOM 2211 O O . VAL A 1 268 ? -13.217 8.480 6.270 1.00 97.69 268 VAL A O 1
ATOM 2214 N N . ALA A 1 269 ? -13.068 6.355 6.981 1.00 97.44 269 ALA A N 1
ATOM 2215 C CA . ALA A 1 269 ? -12.026 5.969 6.031 1.00 97.44 269 ALA A CA 1
ATOM 2216 C C . ALA A 1 269 ? -12.477 6.185 4.574 1.00 97.44 269 ALA A C 1
ATOM 2218 O O . ALA A 1 269 ? -11.780 6.845 3.799 1.00 97.44 269 ALA A O 1
ATOM 2219 N N . ARG A 1 270 ? -13.686 5.732 4.216 1.00 96.56 270 ARG A N 1
ATOM 2220 C CA . ARG A 1 270 ? -14.255 5.886 2.862 1.00 96.56 270 ARG A CA 1
ATOM 2221 C C . ARG A 1 270 ? -14.517 7.345 2.490 1.00 96.56 270 ARG A C 1
ATOM 2223 O O . ARG A 1 270 ? -14.337 7.737 1.331 1.00 96.56 270 ARG A O 1
ATOM 2230 N N . GLN A 1 271 ? -14.909 8.175 3.457 1.00 96.19 271 GLN A N 1
ATOM 2231 C CA . GLN A 1 271 ? -15.039 9.618 3.245 1.00 96.19 271 GLN A CA 1
ATOM 2232 C C . GLN A 1 271 ? -13.684 10.268 2.935 1.00 96.19 271 GLN A C 1
ATOM 2234 O O . GLN A 1 271 ? -13.588 11.068 1.998 1.00 96.19 271 GLN A O 1
ATOM 2239 N N . LEU A 1 272 ? -12.627 9.900 3.667 1.00 95.75 272 LEU A N 1
ATOM 2240 C CA . LEU A 1 272 ? -11.273 10.396 3.422 1.00 95.75 272 LEU A CA 1
ATOM 2241 C C . LEU A 1 272 ? -10.738 9.947 2.052 1.00 95.75 272 LEU A C 1
ATOM 2243 O O . LEU A 1 272 ? 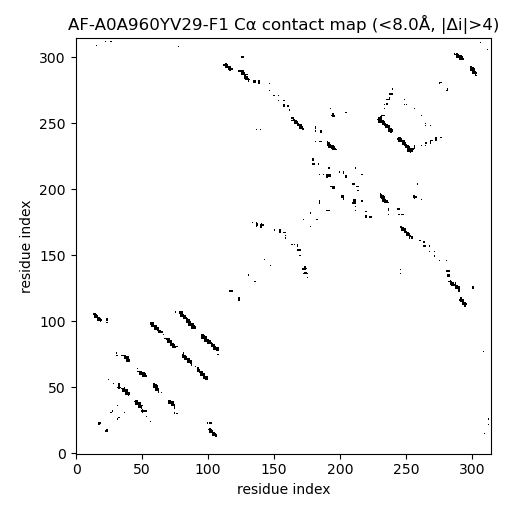-10.197 10.769 1.308 1.00 95.75 272 LEU A O 1
ATOM 2247 N N . GLU A 1 273 ? -10.926 8.680 1.682 1.00 95.19 273 GLU A N 1
ATOM 2248 C CA . GLU A 1 273 ? -10.581 8.164 0.348 1.00 95.19 273 GLU A CA 1
ATOM 2249 C C . GLU A 1 273 ? -11.283 8.962 -0.756 1.00 95.19 273 GLU A C 1
ATOM 2251 O O . GLU A 1 273 ? -10.640 9.475 -1.678 1.00 95.19 273 GLU A O 1
ATOM 2256 N N . SER A 1 274 ? -12.600 9.142 -0.622 1.00 94.31 274 SER A N 1
ATOM 2257 C CA . SER A 1 274 ? -13.414 9.911 -1.564 1.00 94.31 274 SER A CA 1
ATOM 2258 C C . SER A 1 274 ? -12.936 11.357 -1.683 1.00 94.31 274 SER A C 1
ATOM 2260 O O . SER A 1 274 ? -12.881 11.905 -2.786 1.00 94.31 274 SER A O 1
ATOM 2262 N N . PHE A 1 275 ? -12.558 11.982 -0.566 1.00 94.44 275 PHE A N 1
ATOM 2263 C CA . PHE A 1 275 ? -12.001 13.330 -0.553 1.00 94.44 275 PHE A CA 1
ATOM 2264 C C . PHE A 1 275 ? -10.676 13.406 -1.322 1.00 94.44 275 PHE A C 1
ATOM 2266 O O . PHE A 1 275 ? -10.504 14.305 -2.149 1.00 94.44 275 PHE A O 1
ATOM 2273 N N . ILE A 1 276 ? -9.754 12.468 -1.086 1.00 90.00 276 ILE A N 1
ATOM 2274 C CA . ILE A 1 276 ? -8.441 12.416 -1.749 1.00 90.00 276 ILE A CA 1
ATOM 2275 C C . ILE A 1 276 ? -8.608 12.263 -3.266 1.00 90.00 276 ILE A C 1
ATOM 2277 O O . ILE A 1 276 ? -7.956 12.980 -4.033 1.00 90.00 276 ILE A O 1
ATOM 2281 N N . ILE A 1 277 ? -9.517 11.382 -3.694 1.00 88.00 277 ILE A N 1
ATOM 2282 C CA . ILE A 1 277 ? -9.813 11.132 -5.110 1.00 88.00 277 ILE A CA 1
ATOM 2283 C C . ILE A 1 277 ? -10.428 12.377 -5.764 1.00 88.00 277 ILE A C 1
ATOM 2285 O O . ILE A 1 277 ? -9.929 12.839 -6.792 1.00 88.00 277 ILE A O 1
ATOM 2289 N N . LYS A 1 278 ? -11.479 12.956 -5.164 1.00 88.69 278 LYS A N 1
ATOM 2290 C CA . LYS A 1 278 ? -12.193 14.121 -5.722 1.00 88.69 278 LYS A CA 1
ATOM 2291 C C . LYS A 1 278 ? -11.305 15.357 -5.840 1.00 88.69 278 LYS A C 1
ATOM 2293 O O . LYS A 1 278 ? -11.417 16.100 -6.809 1.00 88.69 278 LYS A O 1
ATOM 2298 N N . ASN A 1 279 ? -10.397 15.561 -4.888 1.00 85.94 279 ASN A N 1
ATOM 2299 C CA . ASN A 1 279 ? -9.501 16.717 -4.870 1.00 85.94 279 ASN A CA 1
ATOM 2300 C C . ASN A 1 279 ? -8.203 16.507 -5.666 1.00 85.94 279 ASN A C 1
ATOM 2302 O O . ASN A 1 279 ? -7.277 17.306 -5.508 1.00 85.94 279 ASN A O 1
ATOM 2306 N N . GLN A 1 280 ? -8.113 15.444 -6.480 1.00 77.06 280 GLN A N 1
ATOM 2307 C CA . GLN A 1 280 ? -6.955 15.132 -7.331 1.00 77.06 280 GLN A CA 1
ATOM 2308 C C . GLN A 1 280 ? -5.622 15.229 -6.571 1.00 77.06 280 GLN A C 1
ATOM 2310 O O . GLN A 1 280 ? -4.622 15.715 -7.091 1.00 77.06 280 GLN A O 1
ATOM 2315 N N . GLN A 1 281 ? -5.599 14.774 -5.314 1.00 79.06 281 GLN A N 1
ATOM 2316 C CA . GLN A 1 281 ? -4.401 14.840 -4.463 1.00 79.06 281 GLN A CA 1
ATOM 2317 C C . GLN A 1 281 ? -3.315 13.842 -4.894 1.00 79.06 281 GLN A C 1
ATOM 2319 O O . GLN A 1 281 ? -2.253 13.771 -4.281 1.00 79.06 281 GLN A O 1
ATOM 2324 N N . ILE A 1 282 ? -3.584 13.076 -5.949 1.00 80.12 282 ILE A N 1
ATOM 2325 C CA . ILE A 1 282 ? -2.684 12.106 -6.546 1.00 80.12 282 ILE A CA 1
ATOM 2326 C C . ILE A 1 282 ? -2.431 12.544 -7.992 1.00 80.12 282 ILE A C 1
ATOM 2328 O O . ILE A 1 282 ? -3.398 12.746 -8.734 1.00 80.12 282 ILE A O 1
ATOM 2332 N N . PRO A 1 283 ? -1.163 12.693 -8.411 1.00 76.19 283 PRO A N 1
ATOM 2333 C CA . PRO A 1 283 ? -0.832 13.133 -9.755 1.00 76.19 283 PRO A CA 1
ATOM 2334 C C . PRO A 1 283 ? -1.243 12.070 -10.772 1.00 76.19 283 PRO A C 1
ATOM 2336 O O . PRO A 1 283 ? -0.813 10.918 -10.721 1.00 76.19 283 PRO A O 1
ATOM 2339 N N . VAL A 1 284 ? -2.078 12.488 -11.715 1.00 79.88 284 VAL A N 1
ATOM 2340 C CA . VAL A 1 284 ? -2.525 11.678 -12.842 1.00 79.88 284 VAL A CA 1
ATOM 2341 C C . VAL A 1 284 ? -2.053 12.360 -14.120 1.00 79.88 284 VAL A C 1
ATOM 2343 O O . VAL A 1 284 ? -2.242 13.565 -14.298 1.00 79.88 284 VAL A O 1
ATOM 2346 N N . LEU A 1 285 ? -1.428 11.597 -15.013 1.00 77.00 285 LEU A N 1
ATOM 2347 C CA . LEU A 1 285 ? -1.009 12.088 -16.319 1.00 77.00 285 LEU A CA 1
ATOM 2348 C C . LEU A 1 285 ? -2.252 12.358 -17.172 1.00 77.00 285 LEU A C 1
ATOM 2350 O O . LEU A 1 285 ? -3.092 11.478 -17.372 1.00 77.00 285 LEU A O 1
ATOM 2354 N N . LYS A 1 286 ? -2.374 13.601 -17.651 1.00 73.75 286 LYS A N 1
ATOM 2355 C CA . LYS A 1 286 ? -3.519 14.052 -18.460 1.00 73.75 286 LYS A CA 1
ATOM 2356 C C . LYS A 1 286 ? -3.463 13.550 -19.903 1.00 73.75 286 LYS A C 1
ATOM 2358 O O . LYS A 1 286 ? -4.503 13.436 -20.545 1.00 73.75 286 LYS A O 1
ATOM 2363 N N . SER A 1 287 ? -2.264 13.280 -20.414 1.00 77.50 287 SER A N 1
ATOM 2364 C CA . SER A 1 287 ? -2.062 12.729 -21.752 1.00 77.50 287 SER A CA 1
ATOM 2365 C C . SER A 1 287 ? -2.546 11.284 -21.816 1.00 77.50 287 SER A C 1
ATOM 2367 O O . SER A 1 287 ? -2.284 10.486 -20.917 1.00 77.50 287 SER A O 1
ATOM 2369 N N . ALA A 1 288 ? -3.249 10.952 -22.894 1.00 80.31 288 ALA A N 1
ATOM 2370 C CA . ALA A 1 288 ? -3.599 9.577 -23.200 1.00 80.31 288 ALA A CA 1
ATOM 2371 C C . ALA A 1 288 ? -2.384 8.842 -23.784 1.00 80.31 288 ALA A C 1
ATOM 2373 O O . ALA A 1 288 ? -1.574 9.438 -24.496 1.00 80.31 288 ALA A O 1
ATOM 2374 N N . GLY A 1 289 ? -2.273 7.553 -23.484 1.00 81.38 289 GLY A N 1
ATOM 2375 C CA . GLY A 1 289 ? -1.382 6.640 -24.183 1.00 81.38 289 GLY A CA 1
ATOM 2376 C C . GLY A 1 289 ? -2.140 5.803 -25.208 1.00 81.38 289 GLY A C 1
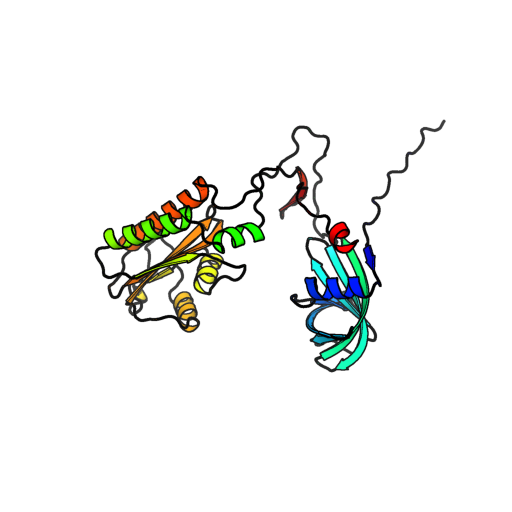ATOM 2377 O O . GLY A 1 289 ? -3.284 5.422 -24.958 1.00 81.38 289 GLY A O 1
ATOM 2378 N N . GLN A 1 290 ? -1.524 5.516 -26.351 1.00 83.81 290 GLN A N 1
ATOM 2379 C CA . GLN A 1 290 ? -2.126 4.672 -27.387 1.00 83.81 290 GLN A CA 1
ATOM 2380 C C . GLN A 1 290 ? -1.797 3.211 -27.116 1.00 83.81 290 GLN A C 1
ATOM 2382 O O . GLN A 1 290 ? -0.635 2.874 -26.895 1.00 83.81 290 GLN A O 1
ATOM 2387 N N . VAL A 1 291 ? -2.807 2.340 -27.119 1.00 82.94 291 VAL A N 1
ATOM 2388 C CA . VAL A 1 291 ? -2.587 0.897 -26.984 1.00 82.94 291 VAL A CA 1
ATOM 2389 C C . VAL A 1 291 ? -1.954 0.373 -28.271 1.00 82.94 291 VAL A C 1
ATOM 2391 O O . VAL A 1 291 ? -2.499 0.547 -29.358 1.00 82.94 291 VAL A O 1
ATOM 2394 N N . VAL A 1 292 ? -0.807 -0.284 -28.127 1.00 82.75 292 VAL A N 1
ATOM 2395 C CA . VAL A 1 292 ? -0.029 -0.855 -29.236 1.00 82.75 292 VAL A CA 1
ATOM 2396 C C . VAL A 1 292 ? -0.415 -2.310 -29.462 1.00 82.75 292 VAL A C 1
ATOM 2398 O O . VAL A 1 292 ? -0.567 -2.769 -30.592 1.00 82.75 292 VAL A O 1
ATOM 2401 N N . ASP A 1 293 ? -0.575 -3.059 -28.373 1.00 79.69 293 ASP A N 1
ATOM 2402 C CA . ASP A 1 293 ? -0.887 -4.478 -28.432 1.00 79.69 293 ASP A CA 1
ATOM 2403 C C . ASP A 1 293 ? -1.509 -4.983 -27.124 1.00 79.69 293 ASP A C 1
ATOM 2405 O O . ASP A 1 293 ? -1.375 -4.370 -26.058 1.00 79.69 293 ASP A O 1
ATOM 2409 N N . VAL A 1 294 ? -2.214 -6.111 -27.217 1.00 80.31 294 VAL A N 1
ATOM 2410 C CA . VAL A 1 294 ? -2.930 -6.739 -26.099 1.00 80.31 294 VAL A CA 1
ATOM 2411 C C . VAL A 1 294 ? -2.659 -8.243 -26.081 1.00 80.31 294 VAL A C 1
ATOM 2413 O O . VAL A 1 294 ? -2.578 -8.894 -27.123 1.00 80.31 294 VAL A O 1
ATOM 2416 N N . SER A 1 295 ? -2.523 -8.812 -24.887 1.00 76.69 295 SER A N 1
ATOM 2417 C CA . SER A 1 295 ? -2.502 -10.253 -24.629 1.00 76.69 295 SER A CA 1
ATOM 2418 C C . SER A 1 295 ? -3.520 -10.613 -23.552 1.00 76.69 295 SER A C 1
ATOM 2420 O O . SER A 1 295 ? -4.141 -9.741 -22.942 1.00 76.69 295 SER A O 1
ATOM 2422 N N . ARG A 1 296 ? -3.659 -11.914 -23.275 1.00 68.06 296 ARG A N 1
ATOM 2423 C CA . ARG A 1 296 ? -4.476 -12.399 -22.152 1.00 68.06 296 ARG A CA 1
ATOM 2424 C C . ARG A 1 296 ? -4.016 -11.856 -20.795 1.00 68.06 296 ARG A C 1
ATOM 2426 O O . ARG A 1 296 ? -4.844 -11.731 -19.903 1.00 68.06 296 ARG A O 1
ATOM 2433 N N . ASN A 1 297 ? -2.733 -11.517 -20.654 1.00 61.69 297 ASN A N 1
ATOM 2434 C CA . ASN A 1 297 ? -2.138 -11.116 -19.378 1.00 61.69 297 ASN A CA 1
ATOM 2435 C C . ASN A 1 297 ? -1.853 -9.608 -19.288 1.00 61.69 297 ASN A C 1
ATOM 2437 O O . ASN A 1 297 ? -1.328 -9.142 -18.279 1.00 61.69 297 ASN A O 1
ATOM 2441 N N . GLY A 1 298 ? -2.208 -8.824 -20.312 1.00 71.12 298 GLY A N 1
ATOM 2442 C CA . GLY A 1 298 ? -2.155 -7.368 -20.226 1.00 71.12 298 GLY A CA 1
ATOM 2443 C C . GLY A 1 298 ? -2.030 -6.653 -21.565 1.00 71.12 298 GLY A C 1
ATOM 2444 O O . GLY A 1 298 ? -1.972 -7.258 -22.633 1.00 71.12 298 GLY A O 1
ATOM 2445 N N . LEU A 1 299 ? -1.917 -5.329 -21.501 1.00 79.75 299 LEU A N 1
ATOM 2446 C CA . LEU A 1 299 ? -1.799 -4.442 -22.660 1.00 79.75 299 LEU A CA 1
ATOM 2447 C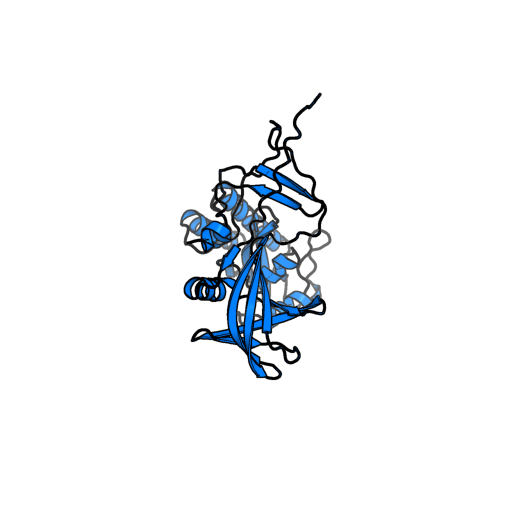 C . LEU A 1 299 ? -0.458 -3.696 -22.648 1.00 79.75 299 LEU A C 1
ATOM 2449 O O . LEU A 1 299 ? 0.107 -3.440 -21.586 1.00 79.75 299 LEU A O 1
ATOM 2453 N N . ALA A 1 300 ? 0.080 -3.377 -23.821 1.00 75.81 300 ALA A N 1
ATOM 2454 C CA . ALA A 1 300 ? 1.144 -2.390 -23.974 1.00 75.81 300 ALA A CA 1
ATOM 2455 C C . ALA A 1 300 ? 0.572 -1.114 -24.581 1.00 75.81 300 ALA A C 1
ATOM 2457 O O . ALA A 1 300 ? -0.271 -1.163 -25.473 1.00 75.81 300 ALA A O 1
ATOM 2458 N N . PHE A 1 301 ? 1.061 0.026 -24.111 1.00 80.94 301 PHE A N 1
ATOM 2459 C CA . PHE A 1 301 ? 0.703 1.328 -24.646 1.00 80.94 301 PHE A CA 1
ATOM 2460 C C . PHE A 1 301 ? 1.934 2.230 -24.700 1.00 80.94 301 PHE A C 1
ATOM 2462 O O . PHE A 1 301 ? 2.842 2.091 -23.877 1.00 80.94 301 PHE A O 1
ATOM 2469 N N . THR A 1 302 ? 1.964 3.147 -25.660 1.00 76.06 302 THR A N 1
ATOM 2470 C CA . THR A 1 302 ? 2.940 4.239 -25.710 1.00 76.06 302 THR A CA 1
ATOM 2471 C C . THR A 1 302 ? 2.415 5.411 -24.903 1.00 76.06 302 THR A C 1
ATOM 2473 O O . THR A 1 302 ? 1.218 5.691 -24.908 1.00 76.06 302 THR A O 1
ATOM 2476 N N . HIS A 1 303 ? 3.293 6.122 -24.200 1.00 75.06 303 HIS A N 1
ATOM 2477 C CA . HIS A 1 303 ? 2.917 7.348 -23.502 1.00 75.06 303 HIS A CA 1
ATOM 2478 C C . HIS A 1 303 ? 3.942 8.459 -23.766 1.00 75.06 303 HIS A C 1
ATOM 2480 O O . HIS A 1 303 ? 5.137 8.186 -23.657 1.00 75.06 303 HIS A O 1
ATOM 2486 N N . PRO A 1 304 ? 3.529 9.718 -24.022 1.00 67.69 304 PRO A N 1
ATOM 2487 C CA . PRO A 1 304 ? 4.457 10.808 -24.359 1.00 67.69 304 PRO A CA 1
ATOM 2488 C C . PRO A 1 304 ? 5.554 11.078 -23.318 1.00 67.69 304 PRO A C 1
ATOM 2490 O O . PRO A 1 304 ? 6.623 11.572 -23.650 1.00 67.69 304 PRO A O 1
ATOM 2493 N N . MET A 1 305 ? 5.303 10.755 -22.044 1.00 63.72 305 MET A N 1
ATOM 2494 C CA . MET A 1 305 ? 6.288 10.908 -20.959 1.00 63.72 305 MET A CA 1
ATOM 2495 C C . MET A 1 305 ? 7.194 9.687 -20.740 1.00 63.72 305 MET A C 1
ATOM 2497 O O . MET A 1 305 ? 8.011 9.688 -19.817 1.00 63.72 305 MET A O 1
ATOM 2501 N N . GLN A 1 306 ? 7.044 8.623 -21.530 1.00 59.12 306 GLN A N 1
ATOM 2502 C CA . GLN A 1 306 ? 7.897 7.448 -21.421 1.00 59.12 306 GLN A CA 1
ATOM 2503 C C . GLN A 1 306 ? 9.290 7.815 -21.948 1.00 59.12 306 GLN A C 1
ATOM 2505 O O . GLN A 1 306 ? 9.478 8.022 -23.143 1.00 59.12 306 GLN A O 1
ATOM 2510 N N . LYS A 1 307 ? 10.273 7.946 -21.048 1.00 53.41 307 LYS A N 1
ATOM 2511 C CA . LYS A 1 307 ? 11.669 8.138 -21.458 1.00 53.41 307 LYS A CA 1
ATOM 2512 C C . LYS A 1 307 ? 12.143 6.871 -22.159 1.00 53.41 307 LYS A C 1
ATOM 2514 O O . LYS A 1 307 ? 12.061 5.792 -21.569 1.00 53.41 307 LYS A O 1
ATOM 2519 N N . ASP A 1 308 ? 12.651 7.011 -23.379 1.00 56.53 308 ASP A N 1
ATOM 2520 C CA . ASP A 1 308 ? 13.323 5.915 -24.064 1.00 56.53 308 ASP A CA 1
ATOM 2521 C C . ASP A 1 308 ? 14.529 5.490 -23.217 1.00 56.53 308 ASP A C 1
ATOM 2523 O O . ASP A 1 308 ? 15.407 6.292 -22.877 1.00 56.53 308 ASP A O 1
ATOM 2527 N N . ILE A 1 309 ? 14.534 4.224 -22.807 1.00 54.12 309 ILE A N 1
ATOM 2528 C CA . ILE A 1 309 ? 15.594 3.693 -21.960 1.00 54.12 309 ILE A CA 1
ATOM 2529 C C . ILE A 1 309 ? 16.935 3.731 -22.689 1.00 54.12 309 ILE A C 1
ATOM 2531 O O . ILE A 1 309 ? 17.961 3.966 -22.055 1.00 54.12 309 ILE A O 1
ATOM 2535 N N . PHE A 1 310 ? 16.928 3.588 -24.018 1.00 49.91 310 PHE A N 1
ATOM 2536 C CA . PHE A 1 310 ? 18.130 3.715 -24.822 1.00 49.91 310 PHE A CA 1
ATOM 2537 C C . PHE A 1 310 ? 18.651 5.150 -24.779 1.00 49.91 310 PHE A C 1
ATOM 2539 O O . PHE A 1 310 ? 19.831 5.333 -24.504 1.00 49.91 310 PHE A O 1
ATOM 2546 N N . GLN A 1 311 ? 17.791 6.168 -24.890 1.00 57.53 311 GLN A N 1
ATOM 2547 C CA . GLN A 1 311 ? 18.212 7.569 -24.735 1.00 57.53 311 GLN A CA 1
ATOM 2548 C C . GLN A 1 311 ? 18.779 7.868 -23.337 1.00 57.53 311 GLN A C 1
ATOM 2550 O O . GLN A 1 311 ? 19.747 8.617 -23.216 1.00 57.53 311 GLN A O 1
ATOM 2555 N N . LYS A 1 312 ? 18.229 7.261 -22.270 1.00 59.62 312 LYS A N 1
ATOM 2556 C CA . LYS A 1 312 ? 18.738 7.434 -20.891 1.00 59.62 312 LYS A CA 1
ATOM 2557 C C . LYS A 1 312 ? 20.194 6.961 -20.731 1.00 59.62 312 LYS A C 1
ATOM 2559 O O . LYS A 1 312 ? 20.916 7.531 -19.910 1.00 59.62 312 LYS A O 1
ATOM 2564 N N . TYR A 1 313 ? 20.589 5.921 -21.469 1.00 59.19 313 TYR A N 1
ATOM 2565 C CA . TYR A 1 313 ? 21.908 5.277 -21.379 1.00 59.19 313 TYR A CA 1
ATOM 2566 C C . TYR A 1 313 ? 22.823 5.549 -22.592 1.00 59.19 313 TYR A C 1
ATOM 2568 O O . TYR A 1 313 ? 23.967 5.094 -22.608 1.00 59.19 313 TYR A O 1
ATOM 2576 N N . GLN A 1 314 ? 22.347 6.287 -23.601 1.00 57.06 314 GLN A N 1
ATOM 2577 C CA . GLN A 1 314 ? 23.140 6.755 -24.747 1.00 57.06 314 GLN A CA 1
ATOM 2578 C C . GLN A 1 314 ? 23.950 8.023 -24.446 1.00 57.06 314 GLN A C 1
ATOM 2580 O O . GLN A 1 314 ? 24.964 8.237 -25.114 1.00 57.06 314 GLN A O 1
ATOM 2585 N N . ASN A 1 315 ? 23.536 8.809 -23.445 1.00 48.28 315 ASN A N 1
ATOM 2586 C CA . ASN A 1 315 ? 24.199 10.025 -22.958 1.00 48.28 315 ASN A CA 1
ATOM 2587 C C . ASN A 1 315 ? 24.818 9.788 -21.577 1.00 48.28 315 ASN A C 1
ATOM 2589 O O . ASN A 1 315 ? 25.997 10.158 -21.415 1.00 48.28 315 ASN A O 1
#

Mean predicted aligned error: 15.1 Å

pLDDT: mean 81.86, std 15.23, range [28.08, 98.12]

Foldseek 3Di:
DDDDPPDDDDPDFPKDKDQDPVLVVVCCVVFQQVDFKWWQDPVRDTFTWHFPDADPQKTWIFGQDDDDQKIWIWDDDPQKIKTWIWGWPADDRGITITGTGMIMIGRHDDPFDWDFDDPPDPPFDWDFQDADPQLQLCLQQDDDPVLVVLVVVLQVVLVVVDPAPKDKDWWFRNDPDDDLQLVQCLVVVFWAWFQFLVDQVPRDPPPVHDHDHNVSVVVSVVPDPDDPQFGIKTWAFQDQVSRHGGIIMIMTHNHGDDVVSNVSRNVSSVVSNVVCVVVVSGDTDRFMWGWGIAGPVGTDTDDPPDPDVCVVSVD

Nearest PDB structures (foldseek):
  5kgo-assembly2_A  TM=6.875E-01  e=2.159E-03  Klebsiella pneumoniae
  2w1t-assembly1_A  TM=5.668E-01  e=2.641E-02  Bacillus subtilis
  3ijt-assembly1_A  TM=2.825E-01  e=3.121E-02  Streptococcus mutans
  1mdc-assembly1_A  TM=3.409E-01  e=1.373E+00  Manduca sexta
  5bvt-assembly1_A  TM=3.518E-01  e=2.677E+00  Pygoscelis papua